Protein AF-A0A3D1Q9Y8-F1 (afdb_monomer_lite)

Foldseek 3Di:
DVLLVVLVVCVVVCPPDDPPVLCVLVVLQLVLLLVLLVLLVVCLVVVVFDPDDPDPPDPDDPPCVVVVVVVVVVVVVVVVVVVPPLVLLVVCLVVADPVSVVVSVVVSVVVVVSCCSRVVSLVVSCVSNVPDDDPVDDSQLVSCCRRPNPDDSSVSNVVSVVSVVSSVSSSVVVCVVVVVVVVD

pLDDT: mean 81.98, std 11.66, range [50.97, 96.5]

Radius of gyration: 20.26 Å; chains: 1; bounding box: 52×41×52 Å

Structure (mmCIF, N/CA/C/O backbone):
data_AF-A0A3D1Q9Y8-F1
#
_entry.id   AF-A0A3D1Q9Y8-F1
#
loop_
_atom_site.group_PDB
_atom_site.id
_atom_site.type_symbol
_atom_site.label_atom_id
_atom_site.label_alt_id
_atom_site.label_comp_id
_atom_site.label_asym_id
_atom_site.label_entity_id
_atom_site.label_seq_id
_atom_site.pdbx_PDB_ins_code
_atom_site.Cartn_x
_atom_site.Cartn_y
_atom_site.Cartn_z
_atom_site.occupancy
_atom_site.B_iso_or_equiv
_atom_site.auth_seq_id
_atom_site.auth_comp_id
_atom_site.auth_asym_id
_atom_site.auth_atom_id
_atom_site.pdbx_PDB_model_num
ATOM 1 N N . MET A 1 1 ? -20.532 6.925 -8.987 1.00 66.12 1 MET A N 1
ATOM 2 C CA . MET A 1 1 ? -21.727 7.467 -8.296 1.00 66.12 1 MET A CA 1
ATOM 3 C C . MET A 1 1 ? -22.690 6.387 -7.823 1.00 66.12 1 MET A C 1
ATOM 5 O O . MET A 1 1 ? -23.022 6.397 -6.649 1.00 66.12 1 MET A O 1
ATOM 9 N N . LEU A 1 2 ? -23.086 5.428 -8.668 1.00 78.06 2 LEU A N 1
ATOM 10 C CA . LEU A 1 2 ? -24.025 4.365 -8.275 1.00 78.06 2 LEU A CA 1
ATOM 11 C C . LEU A 1 2 ? -23.557 3.544 -7.053 1.00 78.06 2 LEU A C 1
ATOM 13 O O . LEU A 1 2 ? -24.334 3.304 -6.138 1.00 78.06 2 LEU A O 1
ATOM 17 N N . LEU A 1 3 ? -22.263 3.209 -6.983 1.00 74.00 3 LEU A N 1
ATOM 18 C CA . LEU A 1 3 ? -21.667 2.519 -5.829 1.00 74.00 3 LEU A CA 1
ATOM 19 C C . LEU A 1 3 ? -21.752 3.340 -4.529 1.00 74.00 3 LEU A C 1
ATOM 21 O O . LEU A 1 3 ? -22.040 2.788 -3.476 1.00 74.00 3 LEU A O 1
ATOM 25 N N . ILE A 1 4 ? -21.567 4.661 -4.610 1.00 76.69 4 ILE A N 1
ATOM 26 C CA . ILE A 1 4 ? -21.683 5.569 -3.455 1.00 76.69 4 ILE A CA 1
ATOM 27 C C . ILE A 1 4 ? -23.137 5.616 -2.971 1.00 76.69 4 ILE A C 1
ATOM 29 O O . ILE A 1 4 ? -23.390 5.531 -1.774 1.00 76.69 4 ILE A O 1
ATOM 33 N N . PHE A 1 5 ? -24.096 5.686 -3.898 1.00 81.25 5 PHE A N 1
ATOM 34 C CA . PHE A 1 5 ? -25.522 5.669 -3.569 1.00 81.25 5 PHE A CA 1
ATOM 35 C C . PHE A 1 5 ? -25.941 4.352 -2.894 1.00 81.25 5 PHE A C 1
ATOM 37 O O . PHE A 1 5 ? -26.627 4.372 -1.875 1.00 81.25 5 PHE A O 1
ATOM 44 N N . LEU A 1 6 ? -25.468 3.209 -3.404 1.00 75.06 6 LEU A N 1
ATOM 45 C CA . LEU A 1 6 ? -25.706 1.899 -2.789 1.00 75.06 6 LEU A CA 1
ATOM 46 C C . LEU A 1 6 ? -25.083 1.791 -1.390 1.00 75.06 6 LEU A C 1
ATOM 48 O O . LEU A 1 6 ? -25.744 1.305 -0.473 1.00 75.06 6 LEU A O 1
ATOM 52 N N . LEU A 1 7 ? -23.849 2.278 -1.205 1.00 71.19 7 LEU A N 1
ATOM 53 C CA . LEU A 1 7 ? -23.202 2.325 0.111 1.00 71.19 7 LEU A CA 1
ATOM 54 C C . LEU A 1 7 ? -23.972 3.210 1.097 1.00 71.19 7 LEU A C 1
ATOM 56 O O . LEU A 1 7 ? -24.118 2.829 2.257 1.00 71.19 7 LEU A O 1
ATOM 60 N N . ALA A 1 8 ? -24.500 4.353 0.653 1.00 76.25 8 ALA A N 1
ATOM 61 C CA . ALA A 1 8 ? -25.294 5.245 1.494 1.00 76.25 8 ALA A CA 1
ATOM 62 C C . ALA A 1 8 ? -26.601 4.577 1.955 1.00 76.25 8 ALA A C 1
ATOM 64 O O . ALA A 1 8 ? -26.893 4.550 3.149 1.00 76.25 8 ALA A O 1
ATOM 65 N N . VAL A 1 9 ? -27.354 3.966 1.033 1.00 76.69 9 VAL A N 1
ATOM 66 C CA . VAL A 1 9 ? -28.596 3.242 1.363 1.00 76.69 9 VAL A CA 1
ATOM 67 C C . VAL A 1 9 ? -28.318 2.036 2.266 1.00 76.69 9 VAL A C 1
ATOM 69 O O . VAL A 1 9 ? -29.072 1.786 3.206 1.00 76.69 9 VAL A O 1
ATOM 72 N N . GLY A 1 10 ? -27.229 1.303 2.017 1.00 69.12 10 GLY A N 1
ATOM 73 C CA . GLY A 1 10 ? -26.805 0.178 2.849 1.00 69.12 10 GLY A CA 1
ATOM 74 C C . GLY A 1 10 ? -26.468 0.598 4.281 1.00 69.12 10 GLY A C 1
ATOM 75 O O . GLY A 1 10 ? -26.975 0.005 5.231 1.00 69.12 10 GLY A O 1
ATOM 76 N N . ASN A 1 11 ? -25.682 1.663 4.452 1.00 68.00 11 ASN A N 1
ATOM 77 C CA . ASN A 1 11 ? -25.340 2.177 5.779 1.00 68.00 11 ASN A CA 1
ATOM 78 C C . ASN A 1 11 ? -26.568 2.733 6.526 1.00 68.00 11 ASN A C 1
ATOM 80 O O . ASN A 1 11 ? -26.699 2.498 7.725 1.00 68.00 11 ASN A O 1
ATOM 84 N N . LEU A 1 12 ? -27.516 3.375 5.829 1.00 67.94 12 LEU A N 1
ATOM 85 C CA . LEU A 1 12 ? -28.780 3.855 6.415 1.00 67.94 12 LEU A CA 1
ATOM 86 C C . LEU A 1 12 ? -29.730 2.725 6.842 1.00 67.94 12 LEU A C 1
ATOM 88 O O . LEU A 1 12 ? -30.469 2.881 7.810 1.00 67.94 12 LEU A O 1
ATOM 92 N N . ARG A 1 13 ? -29.711 1.576 6.154 1.00 70.62 13 ARG A N 1
ATOM 93 C CA . ARG A 1 13 ? -30.493 0.385 6.536 1.00 70.62 13 ARG A CA 1
ATOM 94 C C . ARG A 1 13 ? -29.905 -0.381 7.721 1.00 70.62 13 ARG A C 1
ATOM 96 O O . ARG A 1 13 ? -30.503 -1.364 8.147 1.00 70.62 13 ARG A O 1
ATOM 103 N N . GLY A 1 14 ? -28.768 0.062 8.258 1.00 61.25 14 GLY A N 1
ATOM 104 C CA . GLY A 1 14 ? -28.158 -0.555 9.426 1.00 61.25 14 GLY A CA 1
ATOM 105 C C . GLY A 1 14 ? -27.709 -1.982 9.140 1.00 61.25 14 GLY A C 1
ATOM 106 O O . GLY A 1 14 ? -28.118 -2.904 9.842 1.00 61.25 14 GLY A O 1
ATOM 107 N N . ILE A 1 15 ? -26.852 -2.178 8.128 1.00 56.25 15 ILE A N 1
ATOM 108 C CA . ILE A 1 15 ? -26.138 -3.451 7.931 1.00 56.25 15 ILE A CA 1
ATOM 109 C C . ILE A 1 15 ? -25.110 -3.584 9.061 1.00 56.25 15 ILE A C 1
ATOM 111 O O . ILE A 1 15 ? -23.915 -3.346 8.912 1.00 56.25 15 ILE A O 1
ATOM 115 N N . ARG A 1 16 ? -25.613 -3.892 10.250 1.00 53.25 16 ARG A N 1
ATOM 116 C CA . ARG A 1 16 ? -24.850 -4.043 11.476 1.00 53.25 16 ARG A CA 1
ATOM 117 C C . ARG A 1 16 ? -24.552 -5.517 11.661 1.00 53.25 16 ARG A C 1
ATOM 119 O O . ARG A 1 16 ? -24.997 -6.087 12.640 1.00 53.25 16 ARG A O 1
ATOM 126 N N . GLU A 1 17 ? -23.830 -6.149 10.736 1.00 53.03 17 GLU A N 1
ATOM 127 C CA . GLU A 1 17 ? -23.300 -7.480 11.025 1.00 53.03 17 GLU A CA 1
ATOM 128 C C . GLU A 1 17 ? -22.091 -7.911 10.184 1.00 53.03 17 GLU A C 1
ATOM 130 O O . GLU A 1 17 ? -22.010 -7.713 8.975 1.00 53.03 17 GLU A O 1
ATOM 135 N N . SER A 1 18 ? -21.182 -8.581 10.898 1.00 50.97 18 SER A N 1
ATOM 136 C CA . SER A 1 18 ? -20.047 -9.386 10.442 1.00 50.97 18 SER A CA 1
ATOM 137 C C . SER A 1 18 ? -18.729 -8.683 10.096 1.00 50.97 18 SER A C 1
ATOM 139 O O . SER A 1 18 ? -18.198 -8.788 8.992 1.00 50.97 18 SER A O 1
ATOM 141 N N . SER A 1 19 ? -18.082 -8.124 11.129 1.00 55.47 19 SER A N 1
ATOM 142 C CA . SER A 1 19 ? -16.635 -7.806 11.147 1.00 55.47 19 SER A CA 1
ATOM 143 C C . SER A 1 19 ? -15.742 -8.925 10.562 1.00 55.47 19 SER A C 1
ATOM 145 O O . SER A 1 19 ? -14.668 -8.649 10.030 1.00 55.47 19 SER A O 1
ATOM 147 N N . ARG A 1 20 ? -16.197 -10.188 10.603 1.00 60.56 20 ARG A N 1
ATOM 148 C CA . ARG A 1 20 ? -15.488 -11.351 10.052 1.00 60.56 20 ARG A CA 1
ATOM 149 C C . ARG A 1 20 ? -15.622 -11.497 8.532 1.00 60.56 20 ARG A C 1
ATOM 151 O O . ARG A 1 20 ? -14.666 -11.912 7.891 1.00 60.56 20 ARG A O 1
ATOM 158 N N . ILE A 1 21 ? -16.771 -11.155 7.949 1.00 66.12 21 ILE A N 1
ATOM 159 C CA . ILE A 1 21 ? -16.953 -11.160 6.485 1.00 66.12 21 ILE A CA 1
ATOM 160 C C . ILE A 1 21 ? -16.202 -9.978 5.860 1.00 66.12 21 ILE A C 1
ATOM 162 O O . ILE A 1 21 ? -15.604 -10.118 4.796 1.00 66.12 21 ILE A O 1
ATOM 166 N N . PHE A 1 22 ? -16.146 -8.841 6.559 1.00 68.00 22 PHE A N 1
ATOM 167 C CA . PHE A 1 22 ? -15.440 -7.647 6.093 1.00 68.00 22 PHE A CA 1
ATOM 168 C C . PHE A 1 22 ? -13.905 -7.732 6.183 1.00 68.00 22 PHE A C 1
ATOM 170 O O . PHE A 1 22 ? -13.226 -6.966 5.506 1.00 68.00 22 PHE A O 1
ATOM 177 N N . SER A 1 23 ? -13.331 -8.656 6.964 1.00 78.25 23 SER A N 1
ATOM 178 C CA . SER A 1 23 ? -11.869 -8.817 7.066 1.00 78.25 23 SER A CA 1
ATOM 179 C C . SER A 1 23 ? -11.269 -9.745 6.005 1.00 78.25 23 SER A C 1
ATOM 181 O O . SER A 1 23 ? -10.078 -9.649 5.704 1.00 78.25 23 SER A O 1
ATOM 183 N N . LEU A 1 24 ? -12.082 -10.615 5.398 1.00 86.12 24 LEU A N 1
ATOM 184 C CA . LEU A 1 24 ? -11.630 -11.574 4.390 1.00 86.12 24 LEU A CA 1
ATOM 185 C C . LEU A 1 24 ? -11.014 -10.901 3.145 1.00 86.12 24 LEU A C 1
ATOM 187 O O . LEU A 1 24 ? -9.916 -11.308 2.758 1.00 86.12 24 LEU A O 1
ATOM 191 N N . PRO A 1 25 ? -11.612 -9.845 2.552 1.00 87.44 25 PRO A N 1
ATOM 192 C CA . PRO A 1 25 ? -10.998 -9.149 1.420 1.00 87.44 25 PRO A CA 1
ATOM 193 C C . PRO A 1 25 ? -9.663 -8.488 1.778 1.00 87.44 25 PRO A C 1
ATOM 195 O O . PRO A 1 25 ? -8.744 -8.481 0.960 1.00 87.44 25 PRO A O 1
ATOM 198 N N . THR A 1 26 ? -9.526 -7.993 3.012 1.00 89.12 26 THR A N 1
ATOM 199 C CA . THR A 1 26 ? -8.288 -7.377 3.502 1.00 89.12 26 THR A CA 1
ATOM 200 C C . THR A 1 26 ? -7.138 -8.376 3.533 1.00 89.12 26 THR A C 1
ATOM 202 O O . THR A 1 26 ? -6.069 -8.110 2.986 1.00 89.12 26 THR A O 1
ATOM 205 N N . TYR A 1 27 ? -7.361 -9.557 4.115 1.00 91.31 27 TYR A N 1
ATOM 206 C CA . TYR A 1 27 ? -6.342 -10.608 4.139 1.00 91.31 27 TYR A CA 1
ATOM 207 C C . TYR A 1 27 ? -6.021 -11.139 2.741 1.00 91.31 27 TYR A C 1
ATOM 209 O O . TYR A 1 27 ? -4.850 -11.360 2.434 1.00 91.31 27 TYR A O 1
ATOM 217 N N . ALA A 1 28 ? -7.032 -11.296 1.881 1.00 92.94 28 ALA A N 1
ATOM 218 C CA . ALA A 1 28 ? -6.834 -11.741 0.505 1.00 92.94 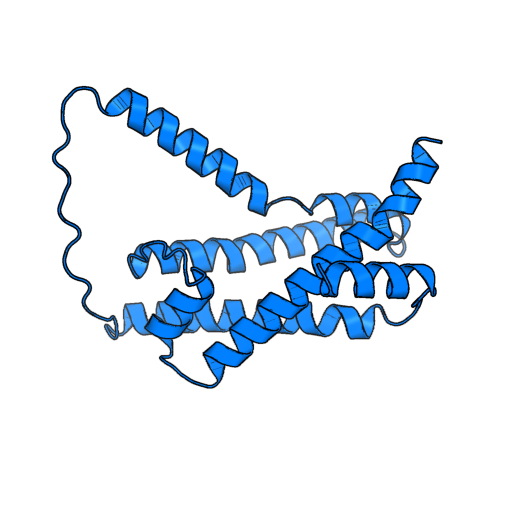28 ALA A CA 1
ATOM 219 C C . ALA A 1 28 ? -5.948 -10.770 -0.292 1.00 92.94 28 ALA A C 1
ATOM 221 O O . ALA A 1 28 ? -5.048 -11.207 -1.007 1.00 92.94 28 ALA A O 1
ATOM 222 N N . PHE A 1 29 ? -6.150 -9.461 -0.140 1.00 93.38 29 PHE A N 1
ATOM 223 C CA . PHE A 1 29 ? -5.305 -8.451 -0.777 1.00 93.38 29 PHE A CA 1
ATOM 224 C C . PHE A 1 29 ? -3.872 -8.462 -0.244 1.00 93.38 29 PHE A C 1
ATOM 226 O O . PHE A 1 29 ? -2.941 -8.491 -1.042 1.00 93.38 29 PHE A O 1
ATOM 233 N N . ILE A 1 30 ? -3.684 -8.477 1.085 1.00 94.38 30 ILE A N 1
ATOM 234 C CA . ILE A 1 30 ? -2.342 -8.517 1.692 1.00 94.38 30 ILE A CA 1
ATOM 235 C C . ILE A 1 30 ? -1.585 -9.739 1.175 1.00 94.38 30 ILE A C 1
ATOM 237 O O . ILE A 1 30 ? -0.454 -9.612 0.712 1.00 94.38 30 ILE A O 1
ATOM 241 N N . LEU A 1 31 ? -2.224 -10.912 1.187 1.00 95.88 31 LEU A N 1
ATOM 242 C CA . LEU A 1 31 ? -1.627 -12.138 0.670 1.00 95.88 31 LEU A CA 1
ATOM 243 C C . LEU A 1 31 ? -1.278 -12.010 -0.816 1.00 95.88 31 LEU A C 1
ATOM 245 O O . LEU A 1 31 ? -0.172 -12.361 -1.215 1.00 95.88 31 LEU A O 1
ATOM 249 N N . SER A 1 32 ? -2.190 -11.467 -1.624 1.00 95.44 32 SER A N 1
ATOM 250 C CA . SER A 1 32 ? -1.960 -11.266 -3.057 1.00 95.44 32 SER A CA 1
ATOM 251 C C . SER A 1 32 ? -0.753 -10.356 -3.301 1.00 95.44 32 SER A C 1
ATOM 253 O O . SER A 1 32 ? 0.096 -10.680 -4.131 1.00 95.44 32 SER A O 1
ATOM 255 N N . ILE A 1 33 ? -0.632 -9.246 -2.563 1.00 96.12 33 ILE A N 1
ATOM 256 C CA . ILE A 1 33 ? 0.498 -8.311 -2.679 1.00 96.12 33 ILE A CA 1
ATOM 257 C C . ILE A 1 33 ? 1.800 -8.967 -2.237 1.00 96.12 33 ILE A C 1
ATOM 259 O O . ILE A 1 33 ? 2.800 -8.843 -2.935 1.00 96.12 33 ILE A O 1
ATOM 263 N N . VAL A 1 34 ? 1.801 -9.713 -1.132 1.00 96.50 34 VAL A N 1
ATOM 264 C CA . VAL A 1 34 ? 2.991 -10.450 -0.684 1.00 96.50 34 VAL A CA 1
ATOM 265 C C . VAL A 1 34 ? 3.440 -11.460 -1.743 1.00 96.50 34 VAL A C 1
ATOM 267 O O . VAL A 1 34 ? 4.630 -11.532 -2.045 1.00 96.50 34 VAL A O 1
ATOM 270 N N . VAL A 1 35 ? 2.506 -12.187 -2.364 1.00 96.44 35 VAL A N 1
ATOM 271 C CA . VAL A 1 35 ? 2.803 -13.110 -3.473 1.00 96.44 35 VAL A CA 1
ATOM 272 C C . VAL A 1 35 ? 3.358 -12.361 -4.685 1.00 96.44 35 VAL A C 1
ATOM 274 O O . VAL A 1 35 ? 4.342 -12.810 -5.268 1.00 96.44 35 VAL A O 1
ATOM 277 N N . LEU A 1 36 ? 2.779 -11.212 -5.048 1.00 95.62 36 LEU A N 1
ATOM 278 C CA . LEU A 1 36 ? 3.283 -10.362 -6.131 1.00 95.62 36 LEU A CA 1
ATOM 279 C C . LEU A 1 36 ? 4.716 -9.896 -5.862 1.00 95.62 36 LEU A C 1
ATOM 281 O O . LEU A 1 36 ? 5.561 -9.998 -6.747 1.00 95.62 36 LEU A O 1
ATOM 285 N N . VAL A 1 37 ? 4.995 -9.427 -4.645 1.00 95.81 37 VAL A N 1
ATOM 286 C CA . VAL A 1 37 ? 6.324 -8.963 -4.229 1.00 95.81 37 VAL A CA 1
ATOM 287 C C . VAL A 1 37 ? 7.334 -10.105 -4.272 1.00 95.81 37 VAL A C 1
ATOM 289 O O . VAL A 1 37 ? 8.375 -9.976 -4.914 1.00 95.81 37 VAL A O 1
ATOM 292 N N . ALA A 1 38 ? 7.014 -11.247 -3.661 1.00 95.75 38 ALA A N 1
ATOM 293 C CA . ALA A 1 38 ? 7.892 -12.411 -3.647 1.00 95.75 38 ALA A CA 1
ATOM 294 C C . ALA A 1 38 ? 8.178 -12.929 -5.067 1.00 95.75 38 ALA A C 1
ATOM 296 O O . ALA A 1 38 ? 9.339 -13.092 -5.442 1.00 95.75 38 ALA A O 1
ATOM 297 N N . ALA A 1 39 ? 7.140 -13.130 -5.883 1.00 94.12 39 ALA A N 1
ATOM 298 C CA . ALA A 1 39 ? 7.293 -13.591 -7.260 1.00 94.12 39 ALA A CA 1
ATOM 299 C C . ALA A 1 39 ? 8.057 -12.582 -8.126 1.00 94.12 39 ALA A C 1
ATOM 301 O O . ALA A 1 39 ? 8.910 -12.977 -8.917 1.00 94.12 39 ALA A O 1
ATOM 302 N N . GLY A 1 40 ? 7.797 -11.283 -7.954 1.00 92.12 40 GLY A N 1
ATOM 303 C CA . GLY A 1 40 ? 8.494 -10.220 -8.670 1.00 92.12 40 GLY A CA 1
ATOM 304 C C . GLY A 1 40 ? 9.987 -10.178 -8.359 1.00 92.12 40 GLY A C 1
ATOM 305 O O . GLY A 1 40 ? 10.789 -10.043 -9.283 1.00 92.12 40 GLY A O 1
ATOM 306 N N . ILE A 1 41 ? 10.367 -10.356 -7.088 1.00 92.94 41 ILE A N 1
ATOM 307 C CA . ILE A 1 41 ? 11.772 -10.432 -6.660 1.00 92.94 41 ILE A CA 1
ATOM 308 C C . ILE A 1 41 ? 12.432 -11.705 -7.201 1.00 92.94 41 ILE A C 1
ATOM 310 O O . ILE A 1 41 ? 13.518 -11.633 -7.767 1.00 92.94 41 ILE A O 1
ATOM 314 N N . ILE A 1 42 ? 11.781 -12.868 -7.091 1.00 92.56 42 ILE A N 1
ATOM 315 C CA . ILE A 1 42 ? 12.323 -14.132 -7.622 1.00 92.56 42 ILE A CA 1
ATOM 316 C C . ILE A 1 42 ? 12.534 -14.031 -9.138 1.00 92.56 42 ILE A C 1
ATOM 318 O O . ILE A 1 42 ? 13.586 -14.415 -9.649 1.00 92.56 42 ILE A O 1
ATOM 322 N N . LYS A 1 43 ? 11.564 -13.474 -9.869 1.00 90.19 43 LYS A N 1
ATOM 323 C CA . LYS A 1 43 ? 11.645 -13.292 -11.324 1.00 90.19 43 LYS A CA 1
ATOM 324 C C . LYS A 1 43 ? 12.739 -12.295 -11.722 1.00 90.19 43 LYS A C 1
ATOM 326 O O . LYS A 1 43 ? 13.430 -12.517 -12.713 1.00 90.19 43 LYS A O 1
ATOM 331 N N . TYR A 1 44 ? 12.940 -11.251 -10.918 1.00 87.44 44 TYR A N 1
ATOM 332 C CA . TYR A 1 44 ? 14.052 -10.314 -11.074 1.00 87.44 44 TYR A CA 1
ATOM 333 C C . TYR A 1 44 ? 15.406 -11.025 -10.920 1.00 87.44 44 TYR A C 1
ATOM 335 O O . TYR A 1 44 ? 16.261 -10.928 -11.795 1.00 87.44 44 TYR A O 1
ATOM 343 N N . LEU A 1 45 ? 15.577 -11.803 -9.845 1.00 88.88 45 LEU A N 1
ATOM 344 C CA . LEU A 1 45 ? 16.825 -12.519 -9.547 1.00 88.88 45 LEU A CA 1
ATOM 345 C C . LEU A 1 45 ? 17.140 -13.641 -10.546 1.00 88.88 45 LEU A C 1
ATOM 347 O O . LEU A 1 45 ? 18.304 -13.944 -10.782 1.00 88.88 45 LEU A O 1
ATOM 351 N N . THR A 1 46 ? 16.117 -14.252 -11.143 1.00 89.81 46 THR A N 1
ATOM 352 C CA . THR A 1 46 ? 16.266 -15.316 -12.153 1.00 89.81 46 THR A CA 1
ATOM 353 C C . THR A 1 46 ? 16.434 -14.780 -13.577 1.00 89.81 46 THR A C 1
ATOM 355 O O . THR A 1 46 ? 16.538 -15.565 -14.516 1.00 89.81 46 THR A O 1
ATOM 358 N N . GLY A 1 47 ? 16.479 -13.454 -13.759 1.00 79.00 47 GLY A N 1
ATOM 359 C CA . GLY A 1 47 ? 16.697 -12.821 -15.062 1.00 79.00 47 GLY A CA 1
ATOM 360 C C . GLY A 1 47 ? 15.484 -12.854 -15.995 1.00 79.00 47 GLY A C 1
ATOM 361 O O . GLY A 1 47 ? 15.608 -12.519 -17.168 1.00 79.00 47 GLY A O 1
ATOM 362 N N . GLY A 1 48 ? 14.296 -13.212 -15.499 1.00 72.19 48 GLY A N 1
ATOM 363 C CA . GLY A 1 48 ? 13.063 -13.299 -16.288 1.00 72.19 48 GLY A CA 1
ATOM 364 C C . GLY A 1 48 ? 12.417 -11.949 -16.619 1.00 72.19 48 GLY A C 1
ATOM 365 O O . GLY A 1 48 ? 11.214 -11.901 -16.881 1.00 72.19 48 GLY A O 1
ATOM 366 N N . MET A 1 49 ? 13.156 -10.843 -16.541 1.00 67.81 49 MET A N 1
ATOM 367 C CA . MET A 1 49 ? 12.598 -9.511 -16.760 1.00 67.81 49 MET A CA 1
ATOM 368 C C . MET A 1 49 ? 12.321 -9.249 -18.245 1.00 67.81 49 MET A C 1
ATOM 370 O O . MET A 1 49 ? 13.167 -9.552 -19.087 1.00 67.81 49 MET A O 1
ATOM 374 N N . PRO A 1 50 ? 11.184 -8.616 -18.583 1.00 63.25 50 PRO A N 1
ATOM 375 C CA . PRO A 1 50 ? 11.044 -7.957 -19.872 1.00 63.25 50 PRO A CA 1
ATOM 376 C C . PRO A 1 50 ? 12.149 -6.903 -19.993 1.00 63.25 50 PRO A C 1
ATOM 378 O O . PRO A 1 50 ? 12.265 -6.031 -19.132 1.00 63.25 50 PRO A O 1
ATOM 381 N N . VAL A 1 51 ? 12.976 -6.992 -21.036 1.00 56.97 51 VAL A N 1
ATOM 382 C CA . VAL A 1 51 ? 13.987 -5.972 -21.331 1.00 56.97 51 VAL A CA 1
ATOM 383 C C . VAL A 1 51 ? 13.241 -4.696 -21.713 1.00 56.97 51 VAL A C 1
ATOM 385 O O . VAL A 1 51 ? 12.704 -4.590 -22.814 1.00 56.97 51 VAL A O 1
ATOM 388 N N . LEU A 1 52 ? 13.144 -3.749 -20.782 1.00 59.03 52 LEU A N 1
ATOM 389 C CA . LEU A 1 52 ? 12.635 -2.419 -21.084 1.00 59.03 52 LEU A CA 1
ATOM 390 C C . LEU A 1 52 ? 13.707 -1.650 -21.866 1.00 59.03 52 LEU A C 1
ATOM 392 O O . LEU A 1 52 ? 14.893 -1.769 -21.541 1.00 59.03 52 LEU A O 1
ATOM 396 N N . PRO A 1 53 ? 13.318 -0.872 -22.892 1.00 53.31 53 PRO A N 1
ATOM 397 C CA . PRO A 1 53 ? 14.233 0.046 -23.551 1.00 53.31 53 PRO A CA 1
ATOM 398 C C . PRO A 1 53 ? 14.902 0.938 -22.497 1.00 53.31 53 PRO A C 1
ATOM 400 O O . PRO A 1 53 ? 14.214 1.367 -21.564 1.00 53.31 53 PRO A O 1
ATOM 403 N N . PRO A 1 54 ? 16.212 1.219 -22.615 1.00 52.91 54 PRO A N 1
ATOM 404 C CA . PRO A 1 54 ? 16.885 2.136 -21.709 1.00 52.91 54 PRO A CA 1
ATOM 405 C C . PRO A 1 54 ? 16.101 3.446 -21.639 1.00 52.91 54 PRO A C 1
ATOM 407 O O . PRO A 1 54 ? 15.788 4.029 -22.678 1.00 52.91 54 PRO A O 1
ATOM 410 N N . ALA A 1 55 ? 15.773 3.901 -20.429 1.00 57.91 55 ALA A N 1
ATOM 411 C CA . ALA A 1 55 ? 15.235 5.239 -20.253 1.00 57.91 55 ALA A CA 1
ATOM 412 C C . ALA A 1 55 ? 16.255 6.232 -20.830 1.00 57.91 55 ALA A C 1
ATOM 414 O O . ALA A 1 55 ? 17.423 6.216 -20.432 1.00 57.91 55 ALA A O 1
ATOM 415 N N . GLU A 1 56 ? 15.839 7.059 -21.791 1.00 55.66 56 GLU A N 1
ATOM 416 C CA . GLU A 1 56 ? 16.696 8.114 -22.324 1.00 55.66 56 GLU A CA 1
ATOM 417 C C .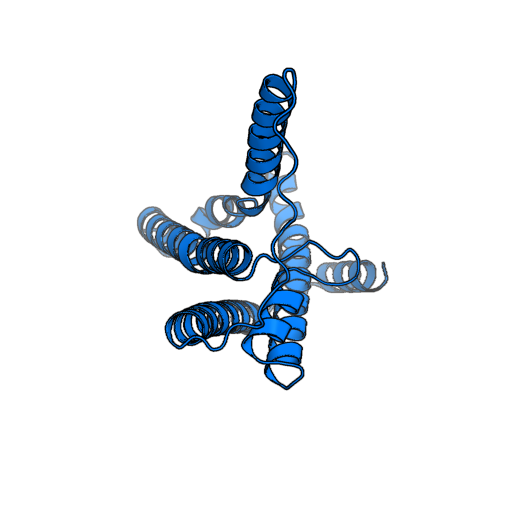 GLU A 1 56 ? 17.122 9.018 -21.165 1.00 55.66 56 GLU A C 1
ATOM 419 O O . GLU A 1 56 ? 16.293 9.606 -20.465 1.00 55.66 56 GLU A O 1
ATOM 424 N N . ALA A 1 57 ? 18.431 9.087 -20.921 1.00 55.16 57 ALA A N 1
ATOM 425 C CA . ALA A 1 57 ? 18.978 9.949 -19.892 1.00 55.16 57 ALA A CA 1
ATOM 426 C C . ALA A 1 57 ? 18.692 11.403 -20.277 1.00 55.16 57 ALA A C 1
ATOM 428 O O . ALA A 1 57 ? 19.278 11.928 -21.222 1.00 55.16 57 ALA A O 1
ATOM 429 N N . ILE A 1 58 ? 17.790 12.057 -19.544 1.00 61.94 58 ILE A N 1
ATOM 430 C CA . ILE A 1 58 ? 17.546 13.490 -19.703 1.00 61.94 58 ILE A CA 1
ATOM 431 C C . ILE A 1 58 ? 18.830 14.208 -19.257 1.00 61.94 58 ILE A C 1
ATOM 433 O O . ILE A 1 58 ? 19.214 14.072 -18.089 1.00 61.94 58 ILE A O 1
ATOM 437 N N . PRO A 1 59 ? 19.529 14.943 -20.141 1.00 60.81 59 PRO A N 1
ATOM 438 C CA . PRO A 1 59 ? 20.755 15.631 -19.768 1.00 60.81 59 PRO A CA 1
ATOM 439 C C . PRO A 1 59 ? 20.465 16.649 -18.660 1.00 60.81 59 PRO A C 1
ATOM 441 O O . PRO A 1 59 ? 19.507 17.420 -18.729 1.00 60.81 59 PRO A O 1
ATOM 444 N N . ALA A 1 60 ? 21.292 16.636 -17.614 1.00 59.66 60 ALA A N 1
ATOM 445 C CA . ALA A 1 60 ? 21.160 17.540 -16.480 1.00 59.66 60 ALA A CA 1
ATOM 446 C C . ALA A 1 60 ? 21.542 18.971 -16.895 1.00 59.66 60 ALA A C 1
ATOM 448 O O . ALA A 1 60 ? 22.706 19.363 -16.853 1.00 59.66 60 ALA A O 1
ATOM 449 N N . THR A 1 61 ? 20.553 19.756 -17.313 1.00 64.44 61 THR A N 1
ATOM 450 C CA . THR A 1 61 ? 20.720 21.177 -17.629 1.00 64.44 61 THR A CA 1
ATOM 451 C C . THR A 1 61 ? 20.915 21.997 -16.340 1.00 64.44 61 THR A C 1
ATOM 453 O O . THR A 1 61 ? 20.196 21.775 -15.355 1.00 64.44 61 THR A O 1
ATOM 456 N N . PRO A 1 62 ? 21.842 22.974 -16.298 1.00 56.78 62 PRO A N 1
ATOM 457 C CA . PRO A 1 62 ? 21.968 23.892 -15.165 1.00 56.78 62 PRO A CA 1
ATOM 458 C C . PRO A 1 62 ? 20.646 24.646 -14.927 1.00 56.78 62 PRO A C 1
ATOM 460 O O . PRO A 1 62 ? 20.083 25.208 -15.861 1.00 56.78 62 PRO A O 1
ATOM 463 N N . GLY A 1 63 ? 20.133 24.637 -13.689 1.00 63.47 63 GLY A N 1
ATOM 464 C CA . GLY A 1 63 ? 18.835 25.234 -13.314 1.00 63.47 63 GLY A CA 1
ATOM 465 C C . GLY A 1 63 ? 17.767 24.234 -12.847 1.00 63.47 63 GLY A C 1
ATOM 466 O O . GLY A 1 63 ? 16.780 24.629 -12.232 1.00 63.47 63 GLY A O 1
ATOM 467 N N . ILE A 1 64 ? 17.988 22.929 -13.043 1.00 65.62 64 ILE A N 1
ATOM 468 C CA . ILE A 1 64 ? 17.042 21.874 -12.636 1.00 65.62 64 ILE A CA 1
ATOM 469 C C . ILE A 1 64 ? 17.079 21.599 -11.114 1.00 65.62 64 ILE A C 1
ATOM 471 O O . ILE A 1 64 ? 16.112 21.086 -10.572 1.00 65.62 64 ILE A O 1
ATOM 475 N N . GLN A 1 65 ? 18.123 22.000 -10.374 1.00 67.00 65 GLN A N 1
ATOM 476 C CA . GLN A 1 65 ? 18.294 21.647 -8.947 1.00 67.00 65 GLN A CA 1
ATOM 477 C C . GLN A 1 65 ? 17.128 22.073 -8.033 1.00 67.00 65 GLN A C 1
ATOM 479 O O . GLN A 1 65 ? 16.668 21.274 -7.215 1.00 67.00 65 GLN A O 1
ATOM 484 N N . ALA A 1 66 ? 16.616 23.300 -8.184 1.00 67.50 66 ALA A N 1
ATOM 485 C CA . ALA A 1 66 ? 15.462 23.768 -7.409 1.00 67.50 66 ALA A CA 1
ATOM 486 C C . ALA A 1 66 ? 14.178 23.005 -7.784 1.00 67.50 66 ALA A C 1
ATOM 488 O O . ALA A 1 66 ? 13.377 22.664 -6.913 1.00 67.50 66 ALA A O 1
ATOM 489 N N . VAL A 1 67 ? 14.023 22.669 -9.071 1.00 75.19 67 VAL A N 1
ATOM 490 C CA . VAL A 1 67 ? 12.919 21.845 -9.581 1.00 75.19 67 VAL A CA 1
ATOM 491 C C . VAL A 1 67 ? 13.024 20.418 -9.035 1.00 75.19 67 VAL A C 1
ATOM 493 O O . VAL A 1 67 ? 12.024 19.877 -8.581 1.00 75.19 67 VAL A O 1
ATOM 496 N N . THR A 1 68 ? 14.222 19.831 -8.970 1.00 80.44 68 THR A N 1
ATOM 497 C CA . THR A 1 68 ? 14.460 18.496 -8.399 1.00 80.44 68 THR A CA 1
ATOM 498 C C . THR A 1 68 ? 14.096 18.439 -6.921 1.00 80.44 68 THR A C 1
ATOM 500 O O . THR A 1 68 ? 13.359 17.545 -6.517 1.00 80.44 68 THR A O 1
ATOM 503 N N . MET A 1 69 ? 14.554 19.399 -6.109 1.00 83.56 69 MET A N 1
ATOM 504 C CA . MET A 1 69 ? 14.239 19.423 -4.676 1.00 83.56 69 MET A CA 1
ATOM 505 C C . MET A 1 69 ? 12.734 19.592 -4.434 1.00 83.56 69 MET A C 1
ATOM 507 O O . MET A 1 69 ? 12.141 18.870 -3.631 1.00 83.56 69 MET A O 1
ATOM 511 N N . PHE A 1 70 ? 12.093 20.494 -5.182 1.00 87.50 70 PHE A N 1
ATOM 512 C CA . PHE A 1 70 ? 10.646 20.677 -5.126 1.00 87.50 70 PHE A CA 1
ATOM 513 C C . PHE A 1 70 ? 9.887 19.404 -5.529 1.00 87.50 70 PHE A C 1
ATOM 515 O O . PHE A 1 70 ? 8.938 19.011 -4.850 1.00 87.50 70 PHE A O 1
ATOM 522 N N . LEU A 1 71 ? 10.315 18.721 -6.596 1.00 86.25 71 LEU A N 1
ATOM 523 C CA . LEU A 1 71 ? 9.704 17.470 -7.046 1.00 86.25 71 LEU A CA 1
ATOM 524 C C . LEU A 1 71 ? 9.880 16.335 -6.034 1.00 86.25 71 LEU A C 1
ATOM 526 O O . LEU A 1 71 ? 8.931 15.584 -5.826 1.00 86.25 71 LEU A O 1
ATOM 530 N N . ILE A 1 72 ? 11.032 16.237 -5.364 1.00 87.50 72 ILE A N 1
ATOM 531 C CA . ILE A 1 72 ? 11.260 15.254 -4.295 1.00 87.50 72 ILE A CA 1
ATOM 532 C C . ILE A 1 72 ? 10.296 15.501 -3.132 1.00 87.50 72 ILE A C 1
ATOM 534 O O . ILE A 1 72 ? 9.613 14.575 -2.700 1.00 87.50 72 ILE A O 1
ATOM 538 N N . ILE A 1 73 ? 10.184 16.744 -2.654 1.00 89.31 73 ILE A N 1
ATOM 539 C CA . ILE A 1 73 ? 9.277 17.087 -1.547 1.00 89.31 73 ILE A CA 1
ATOM 540 C C . ILE A 1 73 ? 7.817 16.855 -1.953 1.00 89.31 73 ILE A C 1
ATOM 542 O O . ILE A 1 73 ? 7.034 16.327 -1.166 1.00 89.31 73 ILE A O 1
ATOM 546 N N . ARG A 1 74 ? 7.441 17.186 -3.194 1.00 87.00 74 ARG A N 1
ATOM 547 C CA . ARG A 1 74 ? 6.095 16.928 -3.722 1.00 87.00 74 ARG A CA 1
ATOM 548 C C . ARG A 1 74 ? 5.797 15.431 -3.826 1.00 87.00 74 ARG A C 1
ATOM 550 O O . ARG A 1 74 ? 4.705 15.007 -3.453 1.00 87.00 74 ARG A O 1
ATOM 557 N N . ALA A 1 75 ? 6.746 14.631 -4.309 1.00 85.81 75 ALA A N 1
ATOM 558 C CA . ALA A 1 75 ? 6.619 13.178 -4.371 1.00 85.81 75 ALA A CA 1
ATOM 559 C C . ALA A 1 75 ? 6.512 12.570 -2.965 1.00 85.81 75 ALA A C 1
ATOM 561 O O . ALA A 1 75 ? 5.657 11.720 -2.728 1.00 85.81 75 ALA A O 1
ATOM 562 N N . PHE A 1 76 ? 7.307 13.065 -2.014 1.00 87.00 76 PHE A N 1
ATOM 563 C CA . PHE A 1 76 ? 7.238 12.672 -0.609 1.00 87.00 76 PHE A CA 1
ATOM 564 C C . PHE A 1 76 ? 5.879 13.011 0.015 1.00 87.00 76 PHE A C 1
ATOM 566 O O . PHE A 1 76 ? 5.229 12.133 0.576 1.00 87.00 76 PHE A O 1
ATOM 573 N N . ALA A 1 77 ? 5.394 14.245 -0.154 1.00 88.38 77 ALA A N 1
ATOM 574 C CA . ALA A 1 77 ? 4.082 14.669 0.333 1.00 88.38 77 ALA A CA 1
ATOM 575 C C . ALA A 1 77 ? 2.944 13.826 -0.270 1.00 88.38 77 ALA A C 1
ATOM 577 O O . ALA A 1 77 ? 2.034 13.408 0.446 1.00 88.38 77 ALA A O 1
ATOM 578 N N . SER A 1 78 ? 3.025 13.508 -1.567 1.00 84.88 78 SER A N 1
ATOM 579 C CA . SER A 1 78 ? 2.097 12.582 -2.223 1.00 84.88 78 SER A CA 1
ATOM 580 C C . SER A 1 78 ? 2.181 11.173 -1.628 1.00 84.88 78 SER A C 1
ATOM 582 O O . SER A 1 78 ? 1.150 10.530 -1.458 1.00 84.88 78 SER A O 1
ATOM 584 N N . GLY A 1 79 ? 3.377 10.687 -1.294 1.00 83.19 79 GLY A N 1
ATOM 585 C CA . GLY A 1 79 ? 3.589 9.381 -0.665 1.00 83.19 79 GLY A CA 1
ATOM 586 C C . GLY A 1 79 ? 3.029 9.296 0.756 1.00 83.19 79 GLY A C 1
ATOM 587 O O . GLY A 1 79 ? 2.420 8.290 1.108 1.00 83.19 79 GLY A O 1
ATOM 588 N N . CYS A 1 80 ? 3.137 10.367 1.547 1.00 84.88 80 CYS A N 1
ATOM 589 C CA . CYS A 1 80 ? 2.558 10.439 2.893 1.00 84.88 80 CYS A CA 1
ATOM 590 C C . CYS A 1 80 ? 1.038 10.222 2.903 1.00 84.88 80 CYS A C 1
ATOM 592 O O . CYS A 1 80 ? 0.504 9.718 3.889 1.00 84.88 80 CYS A O 1
ATOM 594 N N . SER A 1 81 ? 0.337 10.524 1.802 1.00 83.56 81 SER A N 1
ATOM 595 C CA . SER A 1 81 ? -1.099 10.233 1.685 1.00 83.56 81 SER A CA 1
ATOM 596 C C . SER A 1 81 ? -1.422 8.735 1.801 1.00 83.56 81 SER A C 1
ATOM 598 O O . SER A 1 81 ? -2.488 8.379 2.301 1.00 83.56 81 SER A O 1
ATOM 600 N N . ALA A 1 82 ? -0.490 7.845 1.437 1.00 78.81 82 ALA A N 1
ATOM 601 C CA . ALA A 1 82 ? -0.657 6.398 1.578 1.00 78.81 82 ALA A CA 1
ATOM 602 C C . ALA A 1 82 ?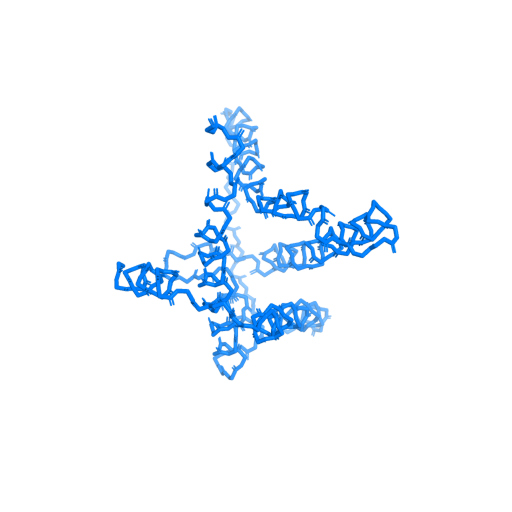 -0.687 5.932 3.046 1.00 78.81 82 ALA A C 1
ATOM 604 O O . ALA A 1 82 ? -1.154 4.832 3.327 1.00 78.81 82 ALA A O 1
ATOM 605 N N . LEU A 1 83 ? -0.206 6.763 3.981 1.00 80.00 83 LEU A N 1
ATOM 606 C CA . LEU A 1 83 ? -0.248 6.504 5.425 1.00 80.00 83 LEU A CA 1
ATOM 607 C C . LEU A 1 83 ? -1.536 7.018 6.084 1.00 80.00 83 LEU A C 1
ATOM 609 O O . LEU A 1 83 ? -1.726 6.835 7.287 1.00 80.00 83 LEU A O 1
ATOM 613 N N . THR A 1 84 ? -2.432 7.655 5.327 1.00 83.00 84 THR A N 1
ATOM 614 C CA . THR A 1 84 ? -3.744 8.053 5.851 1.00 83.00 84 THR A CA 1
ATOM 615 C C . THR A 1 84 ? -4.564 6.816 6.231 1.00 83.00 84 THR A C 1
ATOM 617 O O . THR A 1 84 ? -4.408 5.736 5.665 1.00 83.00 84 THR A O 1
ATOM 620 N N . GLY A 1 85 ? -5.413 6.942 7.251 1.00 77.62 85 GLY A N 1
ATOM 621 C CA . GLY A 1 85 ? -6.208 5.821 7.768 1.00 77.62 85 GLY A CA 1
ATOM 622 C C . GLY A 1 85 ? -5.581 5.059 8.941 1.00 77.62 85 GLY A C 1
ATOM 623 O O . GLY A 1 85 ? -6.291 4.301 9.600 1.00 77.62 85 GLY A O 1
ATOM 624 N N . VAL A 1 86 ? -4.318 5.324 9.309 1.00 82.38 86 VAL A N 1
ATOM 625 C CA . VAL A 1 86 ? -3.750 4.876 10.606 1.00 82.38 86 VAL A CA 1
ATOM 626 C C . VAL A 1 86 ? -4.551 5.407 11.806 1.00 82.38 86 VAL A C 1
ATOM 628 O O . VAL A 1 86 ? -4.563 4.799 12.876 1.00 82.38 86 VAL A O 1
ATOM 631 N N . GLU A 1 87 ? -5.260 6.518 11.611 1.00 80.25 87 GLU A N 1
ATOM 632 C CA . GLU A 1 87 ? -6.147 7.167 12.582 1.00 80.25 87 GLU A CA 1
ATOM 633 C C . GLU A 1 87 ? -7.402 6.336 12.893 1.00 80.25 87 GLU A C 1
ATOM 635 O O . GLU A 1 87 ? -7.980 6.432 13.977 1.00 80.25 87 GLU A O 1
ATOM 640 N N . ALA A 1 88 ? -7.817 5.462 11.970 1.00 77.88 88 ALA A N 1
ATOM 641 C CA . ALA A 1 88 ? -8.943 4.565 12.213 1.00 77.88 88 ALA A CA 1
ATOM 642 C C . ALA A 1 88 ? -8.653 3.617 13.390 1.00 77.88 88 ALA A C 1
ATOM 644 O O . ALA A 1 88 ? -9.560 3.272 14.146 1.00 77.88 88 ALA A O 1
ATOM 645 N N . ILE A 1 89 ? -7.384 3.240 13.592 1.00 80.25 89 ILE A N 1
ATOM 646 C CA . ILE A 1 89 ? -6.967 2.402 14.721 1.00 80.25 89 ILE A CA 1
ATOM 647 C C . ILE A 1 89 ? -6.950 3.205 16.026 1.00 80.25 89 ILE A C 1
ATOM 649 O O . ILE A 1 89 ? -7.411 2.683 17.041 1.00 80.25 89 ILE A O 1
ATOM 653 N N . SER A 1 90 ? -6.488 4.464 16.024 1.00 82.56 90 SER A N 1
ATOM 654 C CA . SER A 1 90 ? -6.468 5.303 17.237 1.00 82.56 90 SER A CA 1
ATOM 655 C C . SER A 1 90 ? -7.878 5.574 17.743 1.00 82.56 90 SER A C 1
ATOM 657 O O . SER A 1 90 ? -8.128 5.477 18.942 1.00 82.56 90 SER A O 1
ATOM 659 N N . ASN A 1 91 ? -8.820 5.821 16.832 1.00 81.50 91 ASN A N 1
ATOM 660 C CA . ASN A 1 91 ? -10.226 6.037 17.178 1.00 81.50 91 ASN A CA 1
ATOM 661 C C . ASN A 1 91 ? -10.910 4.751 17.668 1.00 81.50 91 ASN A C 1
ATOM 663 O O . ASN A 1 91 ? -11.886 4.806 18.412 1.00 81.50 91 ASN A O 1
ATOM 667 N N . ALA A 1 92 ? -10.380 3.585 17.294 1.00 79.81 92 ALA A N 1
ATOM 668 C CA . ALA A 1 92 ? -10.888 2.289 17.719 1.00 79.81 92 ALA A CA 1
ATOM 669 C C . ALA A 1 92 ? -10.269 1.775 19.032 1.00 79.81 92 ALA A C 1
ATOM 671 O O . ALA A 1 92 ? -10.713 0.734 19.512 1.00 79.81 92 ALA A O 1
ATOM 672 N N . VAL A 1 93 ? -9.291 2.472 19.639 1.00 86.19 93 VAL A N 1
ATOM 673 C CA . VAL A 1 93 ? -8.631 2.055 20.900 1.00 86.19 93 VAL A CA 1
ATOM 674 C C . VAL A 1 93 ? -9.626 1.666 22.008 1.00 86.19 93 VAL A C 1
ATOM 676 O O . VAL A 1 93 ? -9.413 0.618 22.624 1.00 86.19 93 VAL A O 1
ATOM 679 N N . PRO A 1 94 ? -10.730 2.407 22.249 1.00 84.88 94 PRO A N 1
ATOM 680 C CA . PRO A 1 94 ? -11.719 2.037 23.268 1.00 84.88 94 PRO A CA 1
ATOM 681 C C . PRO A 1 94 ? -12.415 0.690 23.016 1.00 84.88 94 PRO A C 1
ATOM 683 O O . PRO A 1 94 ? -12.886 0.061 23.959 1.00 84.88 94 PRO A O 1
ATOM 686 N N . ASN A 1 95 ? -12.450 0.218 21.765 1.00 84.12 95 ASN A N 1
ATOM 687 C CA . ASN A 1 95 ? -13.104 -1.034 21.374 1.00 84.12 95 ASN A CA 1
ATOM 688 C C . ASN A 1 95 ? -12.206 -2.270 21.570 1.00 84.12 95 ASN A C 1
ATOM 690 O O . ASN A 1 95 ? -12.653 -3.401 21.361 1.00 84.12 95 ASN A O 1
ATOM 694 N N . PHE A 1 96 ? -10.933 -2.090 21.941 1.00 85.38 96 PHE A N 1
ATOM 695 C CA . PHE A 1 96 ? -10.017 -3.204 22.174 1.00 85.38 96 PHE A CA 1
ATOM 696 C C . PHE A 1 96 ? -10.272 -3.886 23.520 1.00 85.38 96 PHE A C 1
ATOM 698 O O . PHE A 1 96 ? -10.546 -3.250 24.535 1.00 85.38 96 PHE A O 1
ATOM 705 N N . LYS A 1 97 ? -10.087 -5.212 23.551 1.00 86.62 97 LYS A N 1
ATOM 706 C CA . LYS A 1 97 ? -10.130 -5.987 24.798 1.00 86.62 97 LYS A CA 1
ATOM 707 C C . LYS A 1 97 ? -9.039 -5.517 25.765 1.00 86.62 97 LYS A C 1
ATOM 709 O O . LYS A 1 97 ? -7.905 -5.258 25.354 1.00 86.62 97 LYS A O 1
ATOM 714 N N . ALA A 1 98 ? -9.367 -5.466 27.055 1.00 87.75 98 ALA A N 1
ATOM 715 C CA . ALA A 1 98 ? -8.404 -5.135 28.099 1.00 87.75 98 ALA A CA 1
ATOM 716 C C . ALA A 1 98 ? -7.226 -6.136 28.108 1.00 87.75 98 ALA A C 1
ATOM 718 O O . ALA A 1 98 ? -7.464 -7.341 27.999 1.00 87.75 98 ALA A O 1
ATOM 719 N N . PRO A 1 99 ? -5.964 -5.681 28.255 1.00 90.38 99 PRO A N 1
ATOM 720 C CA . PRO A 1 99 ? -5.503 -4.289 28.343 1.00 90.38 99 PRO A CA 1
ATOM 721 C C . PRO A 1 99 ? -5.466 -3.583 26.969 1.00 90.38 99 PRO A C 1
ATOM 723 O O . PRO A 1 99 ? -4.577 -3.835 26.150 1.00 90.38 99 PRO A O 1
ATOM 726 N N . ALA A 1 100 ? -6.394 -2.642 26.749 1.00 84.56 100 ALA A N 1
ATOM 727 C CA . ALA A 1 100 ? -6.666 -2.034 25.442 1.00 84.56 100 ALA A CA 1
ATOM 728 C C . ALA A 1 100 ? -5.438 -1.337 24.833 1.00 84.56 100 ALA A C 1
ATOM 730 O O . ALA A 1 100 ? -5.113 -1.557 23.670 1.00 84.56 100 ALA A O 1
ATOM 731 N N . ALA A 1 101 ? -4.681 -0.584 25.640 1.00 86.50 101 ALA A N 1
ATOM 732 C CA . ALA A 1 101 ? -3.478 0.115 25.183 1.00 86.50 101 ALA A CA 1
ATOM 733 C C . ALA A 1 101 ? -2.378 -0.836 24.676 1.00 86.50 101 ALA A C 1
ATOM 735 O O . ALA A 1 101 ? -1.657 -0.503 23.738 1.00 86.50 101 ALA A O 1
ATOM 736 N N . LYS A 1 102 ? -2.237 -2.028 25.274 1.00 89.12 102 LYS A N 1
ATOM 737 C CA . LYS A 1 102 ? -1.239 -3.015 24.832 1.00 89.12 102 LYS A CA 1
ATOM 738 C C . LYS A 1 102 ? -1.663 -3.650 23.510 1.00 89.12 102 LYS A C 1
ATOM 740 O O . LYS A 1 102 ? -0.846 -3.746 22.602 1.00 89.12 102 LYS A O 1
ATOM 745 N N . GLN A 1 103 ? -2.941 -4.013 23.391 1.00 89.50 103 GLN A N 1
ATOM 746 C CA . GLN A 1 103 ? -3.488 -4.598 22.166 1.00 89.50 103 GLN A CA 1
ATOM 747 C C . GLN A 1 103 ? -3.447 -3.610 20.996 1.00 89.50 103 GLN A C 1
ATOM 749 O O . GLN A 1 103 ? -2.989 -3.962 19.912 1.00 89.50 103 GLN A O 1
ATOM 754 N N . ALA A 1 104 ? -3.824 -2.351 21.230 1.00 88.75 104 ALA A N 1
ATOM 755 C CA . ALA A 1 104 ? -3.740 -1.299 20.224 1.00 88.75 104 ALA A CA 1
ATOM 756 C C . ALA A 1 104 ? -2.302 -1.100 19.715 1.00 88.75 104 ALA A C 1
ATOM 758 O O . ALA A 1 104 ? -2.089 -1.036 18.508 1.00 88.75 104 ALA A O 1
ATOM 759 N N . LYS A 1 105 ? -1.299 -1.080 20.610 1.00 89.81 105 LYS A N 1
ATOM 760 C CA . LYS A 1 105 ? 0.124 -0.997 20.223 1.00 89.81 105 LYS A CA 1
ATOM 761 C C . LYS A 1 105 ? 0.555 -2.165 19.337 1.00 89.81 105 LYS A C 1
ATOM 763 O O . LYS A 1 105 ? 1.237 -1.949 18.340 1.00 89.81 105 LYS A O 1
ATOM 768 N N . THR A 1 106 ? 0.154 -3.391 19.679 1.00 91.50 106 THR A N 1
ATOM 769 C CA . THR A 1 106 ? 0.453 -4.571 18.858 1.00 91.50 106 THR A CA 1
ATOM 770 C C . THR A 1 106 ? -0.173 -4.453 17.470 1.00 91.50 106 THR A C 1
ATOM 772 O O . THR A 1 106 ? 0.510 -4.694 16.479 1.00 91.50 106 THR A O 1
ATOM 775 N N . VAL A 1 107 ? -1.435 -4.026 17.372 1.00 91.25 107 VAL A N 1
ATOM 776 C CA . VAL A 1 107 ? -2.096 -3.840 16.071 1.00 91.25 107 VAL A CA 1
ATOM 777 C C . VAL A 1 107 ? -1.457 -2.710 15.261 1.00 91.25 107 VAL A C 1
ATOM 779 O O . VAL A 1 107 ? -1.270 -2.873 14.059 1.00 91.25 107 VAL A O 1
ATOM 782 N N . TYR A 1 108 ? -1.026 -1.619 15.898 1.00 90.19 108 TYR A N 1
ATOM 783 C CA . TYR A 1 108 ? -0.245 -0.569 15.238 1.00 90.19 108 TYR A CA 1
ATOM 784 C C . TYR A 1 108 ? 1.074 -1.088 14.660 1.00 90.19 108 TYR A C 1
ATOM 786 O O . TYR A 1 108 ? 1.403 -0.780 13.517 1.00 90.19 108 TYR A O 1
ATOM 794 N N . ALA A 1 109 ? 1.815 -1.897 15.421 1.00 92.44 109 ALA A N 1
ATOM 795 C CA . ALA A 1 109 ? 3.062 -2.494 14.949 1.00 92.44 109 ALA A CA 1
ATOM 796 C C . ALA A 1 109 ? 2.825 -3.443 13.761 1.00 92.44 109 ALA A C 1
ATOM 798 O O . ALA A 1 109 ? 3.574 -3.412 12.787 1.00 92.44 109 ALA A O 1
ATOM 799 N N . LEU A 1 110 ? 1.754 -4.242 13.808 1.00 92.50 110 LEU A N 1
ATOM 800 C CA . LEU A 1 110 ? 1.358 -5.112 12.698 1.00 92.50 110 LEU A CA 1
ATOM 801 C C . LEU A 1 110 ? 0.940 -4.314 11.459 1.00 92.50 110 LEU A C 1
ATOM 803 O O . LEU A 1 110 ? 1.315 -4.689 10.351 1.00 92.50 110 LEU A O 1
ATOM 807 N N . LEU A 1 111 ? 0.211 -3.205 11.629 1.00 90.81 111 LEU A N 1
ATOM 808 C CA . LEU A 1 111 ? -0.130 -2.316 10.520 1.00 90.81 111 LEU A CA 1
ATOM 809 C C . LEU A 1 111 ? 1.134 -1.713 9.897 1.00 90.81 111 LEU A C 1
ATOM 811 O O . LEU A 1 111 ? 1.285 -1.753 8.680 1.00 90.81 111 LEU A O 1
ATOM 815 N N . ALA A 1 112 ? 2.053 -1.194 10.716 1.00 90.75 112 ALA A N 1
ATOM 816 C CA . ALA A 1 112 ? 3.311 -0.628 10.238 1.00 90.75 112 ALA A CA 1
ATOM 817 C C . ALA A 1 112 ? 4.124 -1.662 9.443 1.00 90.75 112 ALA A C 1
ATOM 819 O O . ALA A 1 112 ? 4.587 -1.369 8.342 1.00 90.75 112 ALA A O 1
ATOM 820 N N . LEU A 1 113 ? 4.225 -2.893 9.953 1.00 93.94 113 LEU A N 1
ATOM 821 C CA . LEU A 1 113 ? 4.867 -4.000 9.246 1.00 93.94 113 LEU A CA 1
ATOM 822 C C . LEU A 1 113 ? 4.171 -4.302 7.911 1.00 93.94 113 LEU A C 1
ATOM 824 O O . LEU A 1 113 ? 4.841 -4.429 6.888 1.00 93.94 113 LEU A O 1
ATOM 828 N N . ALA A 1 114 ? 2.839 -4.388 7.901 1.00 92.19 114 ALA A N 1
ATOM 829 C CA . ALA A 1 114 ? 2.071 -4.656 6.689 1.00 92.19 114 ALA A CA 1
ATOM 830 C C . ALA A 1 114 ? 2.273 -3.563 5.628 1.00 92.19 114 ALA A C 1
ATOM 832 O O . ALA A 1 114 ? 2.454 -3.889 4.456 1.00 92.19 114 ALA A O 1
ATOM 833 N N . ILE A 1 115 ? 2.305 -2.288 6.029 1.00 90.69 115 ILE A N 1
ATOM 834 C CA . ILE A 1 115 ? 2.595 -1.159 5.135 1.00 90.69 115 ILE A CA 1
ATOM 835 C C . ILE A 1 115 ? 4.014 -1.276 4.572 1.00 90.69 115 ILE A C 1
ATOM 837 O O . ILE A 1 115 ? 4.184 -1.202 3.358 1.00 90.69 115 ILE A O 1
ATOM 841 N N . ILE A 1 116 ? 5.025 -1.506 5.418 1.00 92.25 116 ILE A N 1
ATOM 842 C CA . ILE A 1 116 ? 6.423 -1.641 4.976 1.00 92.25 116 ILE A CA 1
ATOM 843 C C . ILE A 1 116 ? 6.560 -2.767 3.946 1.00 92.25 116 ILE A C 1
ATOM 845 O O . ILE A 1 116 ? 7.168 -2.570 2.897 1.00 92.25 116 ILE A O 1
ATOM 849 N N . VAL A 1 117 ? 5.960 -3.928 4.208 1.00 94.44 117 VAL A N 1
ATOM 850 C CA . VAL A 1 117 ? 6.034 -5.081 3.301 1.00 94.44 117 VAL A CA 1
ATOM 851 C C . VAL A 1 117 ? 5.259 -4.825 2.008 1.00 94.44 117 VAL A C 1
ATOM 853 O O . VAL A 1 117 ? 5.796 -5.034 0.923 1.00 94.44 117 VAL A O 1
ATOM 856 N N . CYS A 1 118 ? 4.011 -4.363 2.098 1.00 93.00 118 CYS A N 1
ATOM 857 C CA . CYS A 1 118 ? 3.145 -4.211 0.930 1.00 93.00 118 CYS A CA 1
ATOM 858 C C . CYS A 1 118 ? 3.529 -2.989 0.093 1.00 93.00 118 CYS A C 1
ATOM 860 O O . CYS A 1 118 ? 3.873 -3.124 -1.079 1.00 93.00 118 CYS A O 1
ATOM 862 N N . PHE A 1 119 ? 3.488 -1.794 0.685 1.00 91.50 119 PHE A N 1
ATOM 863 C CA . PHE A 1 119 ? 3.789 -0.552 -0.023 1.00 91.50 119 PHE A CA 1
ATOM 864 C C . PHE A 1 119 ? 5.272 -0.473 -0.388 1.00 91.50 119 PHE A C 1
ATOM 866 O O . PHE A 1 119 ? 5.600 -0.178 -1.535 1.00 91.50 119 PHE A O 1
ATOM 873 N N . GLY A 1 120 ? 6.166 -0.804 0.550 1.00 93.38 120 GLY A N 1
ATOM 874 C CA . GLY A 1 120 ? 7.605 -0.832 0.283 1.00 93.38 120 GLY A CA 1
ATOM 875 C C . GLY A 1 120 ? 7.981 -1.874 -0.771 1.00 93.38 120 GLY A C 1
ATOM 876 O O . GLY A 1 120 ? 8.727 -1.560 -1.694 1.00 93.38 120 GLY A O 1
ATOM 877 N N . GLY A 1 121 ? 7.410 -3.081 -0.708 1.00 94.38 121 GLY A N 1
ATOM 878 C CA . GLY A 1 121 ? 7.647 -4.119 -1.713 1.00 94.38 121 GLY A CA 1
ATOM 879 C C . GLY A 1 121 ? 7.165 -3.725 -3.112 1.00 94.38 121 GLY A C 1
ATOM 880 O O . GLY A 1 121 ? 7.898 -3.893 -4.085 1.00 94.38 121 GLY A O 1
ATOM 881 N N . VAL A 1 122 ? 5.967 -3.140 -3.224 1.00 94.00 122 VAL A N 1
ATOM 882 C CA . VAL A 1 122 ? 5.451 -2.620 -4.502 1.00 94.00 122 VAL A CA 1
ATOM 883 C C . VAL A 1 122 ? 6.312 -1.465 -5.017 1.00 94.00 122 VAL A C 1
ATOM 885 O O . VAL A 1 122 ? 6.596 -1.424 -6.209 1.00 94.00 122 VAL A O 1
ATOM 888 N N . ALA A 1 123 ? 6.770 -0.560 -4.147 1.00 92.00 123 ALA A N 1
ATOM 889 C CA . ALA A 1 123 ? 7.650 0.544 -4.530 1.00 92.00 123 ALA A CA 1
ATOM 890 C C . ALA A 1 123 ? 9.006 0.049 -5.060 1.00 92.00 123 ALA A C 1
ATOM 892 O O . ALA A 1 123 ? 9.473 0.525 -6.095 1.00 92.00 123 ALA A O 1
ATOM 893 N N . VAL A 1 124 ? 9.608 -0.945 -4.395 1.00 92.69 124 VAL A N 1
ATOM 894 C CA . VAL A 1 124 ? 10.845 -1.592 -4.855 1.00 92.69 124 VAL A CA 1
ATOM 895 C C . VAL A 1 124 ? 10.627 -2.248 -6.215 1.00 92.69 124 VAL A C 1
ATOM 897 O O . VAL A 1 124 ? 11.400 -2.001 -7.134 1.00 92.69 124 VAL A O 1
ATOM 900 N N . LEU A 1 125 ? 9.552 -3.022 -6.391 1.00 91.81 125 LEU A N 1
ATOM 901 C CA . LEU A 1 125 ? 9.244 -3.624 -7.688 1.00 91.81 125 LEU A CA 1
ATOM 902 C C . LEU A 1 125 ? 8.990 -2.579 -8.776 1.00 91.81 125 LEU A C 1
ATOM 904 O O . LEU A 1 125 ? 9.485 -2.740 -9.884 1.00 91.81 125 LEU A O 1
ATOM 908 N N . ALA A 1 126 ? 8.257 -1.506 -8.484 1.00 90.38 126 ALA A N 1
ATOM 909 C CA . ALA A 1 126 ? 8.004 -0.439 -9.448 1.00 90.38 126 ALA A CA 1
ATOM 910 C C . ALA A 1 126 ? 9.311 0.211 -9.929 1.00 90.38 126 ALA A C 1
ATOM 912 O O . ALA A 1 126 ? 9.433 0.531 -11.110 1.00 90.38 126 ALA A O 1
ATOM 913 N N . ASN A 1 127 ? 10.297 0.349 -9.036 1.00 88.44 127 ASN A N 1
ATOM 914 C CA . ASN A 1 127 ? 11.631 0.823 -9.387 1.00 88.44 127 ASN A CA 1
ATOM 915 C C . ASN A 1 127 ? 12.420 -0.220 -10.200 1.00 88.44 127 ASN A C 1
ATOM 917 O O . ASN A 1 127 ? 12.955 0.115 -11.250 1.00 88.44 127 ASN A O 1
ATOM 921 N N . LEU A 1 128 ? 12.448 -1.488 -9.781 1.00 87.31 128 LEU A N 1
ATOM 922 C CA . LEU A 1 128 ? 13.192 -2.544 -10.484 1.00 87.31 128 LEU A CA 1
ATOM 923 C C . LEU A 1 128 ? 12.647 -2.813 -11.894 1.00 87.31 128 LEU A C 1
ATOM 925 O O . LEU A 1 128 ? 13.416 -2.993 -12.831 1.00 87.31 128 LEU A O 1
ATOM 929 N N . TYR A 1 129 ? 11.324 -2.804 -12.048 1.00 85.62 129 TYR A N 1
ATOM 930 C CA . TYR A 1 129 ? 10.630 -3.017 -13.319 1.00 85.62 129 TYR A CA 1
ATOM 931 C C . TYR A 1 129 ? 10.407 -1.712 -14.100 1.00 85.62 129 TYR A C 1
ATOM 933 O O . TYR A 1 129 ? 9.667 -1.737 -15.077 1.00 85.62 129 TYR A O 1
ATOM 941 N N . GLN A 1 130 ? 10.998 -0.586 -13.667 1.00 85.19 130 GLN A N 1
ATOM 942 C CA . GLN A 1 130 ? 10.924 0.730 -14.326 1.00 85.19 130 GLN A CA 1
ATOM 943 C C . GLN A 1 130 ? 9.506 1.073 -14.823 1.00 85.19 130 GLN A C 1
ATOM 945 O O . GLN A 1 130 ? 9.293 1.447 -15.976 1.00 85.19 130 GLN A O 1
ATOM 950 N N . ILE A 1 131 ? 8.513 0.893 -13.946 1.00 85.44 131 ILE A N 1
ATOM 951 C CA . ILE A 1 131 ? 7.104 1.071 -14.297 1.00 85.44 131 ILE A CA 1
ATOM 952 C C . ILE A 1 131 ? 6.819 2.547 -14.570 1.00 85.44 131 ILE A C 1
ATOM 954 O O . ILE A 1 131 ? 6.955 3.395 -13.686 1.00 85.44 131 ILE A O 1
ATOM 958 N N . VAL A 1 132 ? 6.365 2.839 -15.789 1.00 85.50 132 VAL A N 1
ATOM 959 C CA . VAL A 1 132 ? 5.931 4.178 -16.191 1.00 85.50 132 VAL A CA 1
ATOM 960 C C . VAL A 1 132 ? 4.431 4.320 -15.906 1.00 85.50 132 VAL A C 1
ATOM 962 O O . VAL A 1 132 ? 3.640 3.511 -16.391 1.00 85.50 132 VAL A O 1
ATOM 965 N N . PRO A 1 133 ? 3.995 5.327 -15.126 1.00 82.25 133 PRO A N 1
ATOM 966 C CA . PRO A 1 133 ? 2.578 5.528 -14.837 1.00 82.25 133 PRO A CA 1
ATOM 967 C C . PRO A 1 133 ? 1.734 5.662 -16.115 1.00 82.25 133 PRO A C 1
ATOM 969 O O . PRO A 1 133 ? 1.987 6.536 -16.942 1.00 82.25 133 PRO A O 1
ATOM 972 N N . ASP A 1 134 ? 0.702 4.826 -16.243 1.00 82.75 134 ASP A N 1
ATOM 973 C CA . ASP A 1 134 ? -0.271 4.862 -17.340 1.00 82.75 134 ASP A CA 1
ATOM 974 C C . ASP A 1 134 ? -1.622 5.330 -16.772 1.00 82.75 134 ASP A C 1
ATOM 976 O O . ASP A 1 134 ? -2.130 4.707 -15.835 1.00 82.75 134 ASP A O 1
ATOM 980 N N . PRO A 1 135 ? -2.251 6.386 -17.320 1.00 84.50 135 PRO A N 1
ATOM 981 C CA . PRO A 1 135 ? -3.579 6.832 -16.896 1.00 84.50 135 PRO A CA 1
ATOM 982 C C . PRO A 1 135 ? -4.674 5.754 -16.959 1.00 84.50 135 PRO A C 1
ATOM 984 O O . PRO A 1 135 ? -5.708 5.886 -16.307 1.00 84.50 135 PRO A O 1
ATOM 987 N N . ARG A 1 136 ? -4.485 4.704 -17.762 1.00 85.19 136 ARG A N 1
ATOM 988 C CA . ARG A 1 136 ? -5.460 3.631 -17.990 1.00 85.19 136 ARG A CA 1
ATOM 989 C C . ARG A 1 136 ? -5.310 2.465 -17.021 1.00 85.19 136 ARG A C 1
ATOM 991 O O . ARG A 1 136 ? -6.243 1.674 -16.896 1.00 85.19 136 ARG A O 1
ATOM 998 N N . GLN A 1 137 ? -4.156 2.318 -16.367 1.00 86.69 137 GLN A N 1
ATOM 999 C CA . GLN A 1 137 ? -3.851 1.145 -15.549 1.00 86.69 137 GLN A CA 1
ATOM 1000 C C . GLN A 1 137 ? -3.099 1.505 -14.273 1.00 86.69 137 GLN A C 1
ATOM 1002 O O . GLN A 1 137 ? -2.121 2.249 -14.280 1.00 86.69 137 GLN A O 1
ATOM 1007 N N . THR A 1 138 ? -3.508 0.889 -13.165 1.00 91.56 138 THR A N 1
ATOM 1008 C CA . THR A 1 138 ? -2.819 1.072 -11.884 1.00 91.56 138 THR A CA 1
ATOM 1009 C C . THR A 1 138 ? -1.420 0.455 -11.911 1.00 91.56 138 THR A C 1
ATOM 1011 O O . THR A 1 138 ? -1.188 -0.536 -12.604 1.00 91.56 138 THR A O 1
ATOM 1014 N N . VAL A 1 139 ? -0.502 0.977 -11.092 1.00 90.94 139 VAL A N 1
ATOM 1015 C CA . VAL A 1 139 ? 0.854 0.414 -10.931 1.00 90.94 139 VAL A CA 1
ATOM 1016 C C . VAL A 1 139 ? 0.806 -1.069 -10.536 1.00 90.94 139 VAL A C 1
ATOM 1018 O O . VAL A 1 139 ? 1.594 -1.865 -11.038 1.00 90.94 139 VAL A O 1
ATOM 1021 N N . ILE A 1 140 ? -0.160 -1.469 -9.700 1.00 92.25 140 ILE A N 1
ATOM 1022 C CA . ILE A 1 140 ? -0.358 -2.873 -9.302 1.00 92.25 140 ILE A CA 1
ATOM 1023 C C . ILE A 1 140 ? -0.748 -3.728 -10.514 1.00 92.25 140 ILE A C 1
ATOM 1025 O O . ILE A 1 140 ? -0.205 -4.818 -10.698 1.00 92.25 140 ILE A O 1
ATOM 1029 N N . THR A 1 141 ? -1.655 -3.238 -11.366 1.00 91.62 141 THR A N 1
ATOM 1030 C CA . THR A 1 141 ? -2.052 -3.914 -12.611 1.00 91.62 141 THR A CA 1
ATOM 1031 C C . THR A 1 141 ? -0.859 -4.081 -13.549 1.00 91.62 141 THR A C 1
ATOM 1033 O O . THR A 1 141 ? -0.620 -5.188 -14.027 1.00 91.62 141 THR A O 1
ATOM 1036 N N . GLN A 1 142 ? -0.077 -3.018 -13.752 1.00 90.75 142 GLN A N 1
ATOM 1037 C CA . GLN A 1 142 ? 1.106 -3.049 -14.613 1.00 90.75 142 GLN A CA 1
ATOM 1038 C C . GLN A 1 142 ? 2.159 -4.042 -14.102 1.00 90.75 142 GLN A C 1
ATOM 1040 O O . GLN A 1 142 ? 2.625 -4.889 -14.858 1.00 90.75 142 GLN A O 1
ATOM 1045 N N . LEU A 1 143 ? 2.472 -4.016 -12.801 1.00 91.88 143 LEU A N 1
ATOM 1046 C CA . LEU A 1 143 ? 3.384 -4.982 -12.181 1.00 91.88 143 LEU A CA 1
ATOM 1047 C C . LEU A 1 143 ? 2.880 -6.419 -12.313 1.00 91.88 143 LEU A C 1
ATOM 1049 O O . LEU A 1 143 ? 3.652 -7.324 -12.623 1.00 91.88 143 LEU A O 1
ATOM 1053 N N . THR A 1 144 ? 1.580 -6.634 -12.111 1.00 92.56 144 THR A N 1
ATOM 1054 C CA . THR A 1 144 ? 0.980 -7.967 -12.230 1.00 92.56 144 THR A CA 1
ATOM 1055 C C . THR A 1 144 ? 1.104 -8.497 -13.658 1.00 92.56 144 THR A C 1
ATOM 1057 O O . THR A 1 144 ? 1.481 -9.653 -13.836 1.00 92.56 144 THR A O 1
ATOM 1060 N N . LEU A 1 145 ? 0.875 -7.656 -14.673 1.00 90.62 145 LEU A N 1
ATOM 1061 C CA . LEU A 1 145 ? 1.075 -8.018 -16.079 1.00 90.62 145 LEU A CA 1
ATOM 1062 C C . LEU A 1 145 ? 2.546 -8.316 -16.396 1.00 90.62 145 LEU A C 1
ATOM 1064 O O . LEU A 1 145 ? 2.830 -9.319 -17.044 1.00 90.62 145 LEU A O 1
ATOM 1068 N N . SER A 1 146 ? 3.487 -7.511 -15.905 1.00 88.62 146 SER A N 1
ATOM 1069 C CA . SER A 1 146 ? 4.922 -7.728 -16.141 1.00 88.62 146 SER A CA 1
ATOM 1070 C C . SER A 1 146 ? 5.452 -9.007 -15.474 1.00 88.62 146 SER A C 1
ATOM 1072 O O . SER A 1 146 ? 6.313 -9.709 -16.018 1.00 88.62 146 SER A O 1
ATOM 1074 N N . ILE A 1 147 ? 4.937 -9.345 -14.289 1.00 90.31 147 ILE A N 1
ATOM 1075 C CA . ILE A 1 147 ? 5.417 -10.484 -13.495 1.00 90.31 147 ILE A CA 1
ATOM 1076 C C . ILE A 1 147 ? 4.697 -11.781 -13.878 1.00 90.31 147 ILE A C 1
ATOM 1078 O O . ILE A 1 147 ? 5.363 -12.780 -14.147 1.00 90.31 147 ILE A O 1
ATOM 1082 N N . PHE A 1 148 ? 3.367 -11.778 -13.954 1.00 90.25 148 PHE A N 1
ATOM 1083 C CA . PHE A 1 148 ? 2.562 -12.986 -14.174 1.00 90.25 148 PHE A CA 1
ATOM 1084 C C . PHE A 1 148 ? 1.947 -13.084 -15.574 1.00 90.25 148 PHE A C 1
ATOM 1086 O O . PHE A 1 148 ? 1.494 -14.161 -15.953 1.00 90.25 148 PHE A O 1
ATOM 1093 N N . GLY A 1 149 ? 1.935 -11.997 -16.348 1.00 88.12 149 GLY A N 1
ATOM 1094 C CA . GLY A 1 149 ? 1.206 -11.932 -17.613 1.00 88.12 149 GLY A CA 1
ATOM 1095 C C . GLY A 1 149 ? -0.311 -11.789 -17.427 1.00 88.12 149 GLY A C 1
ATOM 1096 O O . GLY A 1 149 ? -0.815 -11.702 -16.300 1.00 88.12 149 GLY A O 1
ATOM 1097 N N . PRO A 1 150 ? -1.073 -11.742 -18.533 1.00 88.75 150 PRO A N 1
ATOM 1098 C CA . PRO A 1 150 ? -2.526 -11.818 -18.475 1.00 88.75 150 PRO A CA 1
ATOM 1099 C C . PRO A 1 150 ? -2.947 -13.193 -17.943 1.00 88.75 150 PRO A C 1
ATOM 1101 O O . PRO A 1 150 ? -2.498 -14.227 -18.432 1.00 88.75 150 PRO A O 1
ATOM 1104 N N . GLY A 1 151 ? -3.820 -13.221 -16.937 1.00 90.81 151 GLY A N 1
ATOM 1105 C CA . GLY A 1 151 ? -4.268 -14.480 -16.355 1.00 90.81 151 GLY A CA 1
ATOM 1106 C C . GLY A 1 151 ? -5.014 -14.313 -15.041 1.00 90.81 151 GLY A C 1
ATOM 1107 O O . GLY A 1 151 ? -5.422 -13.21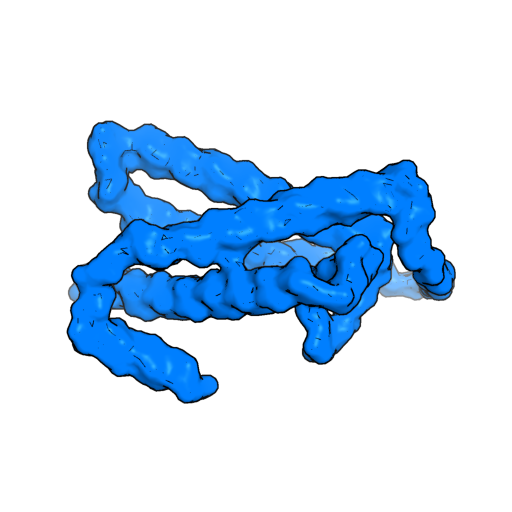9 -14.657 1.00 90.81 151 GLY A O 1
ATOM 1108 N N . LEU A 1 152 ? -5.173 -15.427 -14.332 1.00 91.75 152 LEU A N 1
ATOM 1109 C CA . LEU A 1 152 ? -5.970 -15.515 -13.109 1.00 91.75 152 LEU A CA 1
ATOM 1110 C C . LEU A 1 152 ? -5.494 -14.536 -12.017 1.00 91.75 152 LEU A C 1
ATOM 1112 O O . LEU A 1 152 ? -6.318 -13.896 -11.367 1.00 91.75 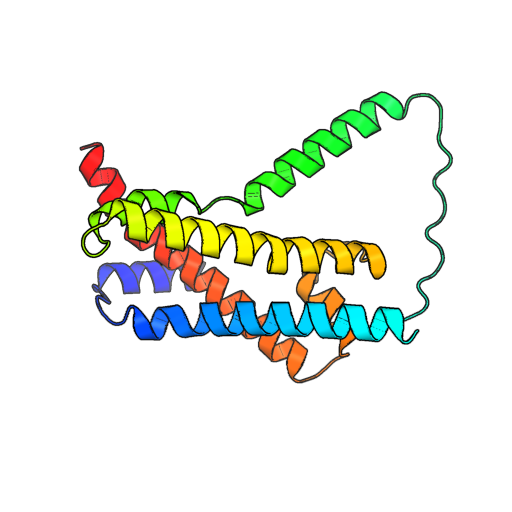152 LEU A O 1
ATOM 1116 N N . MET A 1 153 ? -4.178 -14.348 -11.872 1.00 91.25 153 MET A N 1
ATOM 1117 C CA . MET A 1 153 ? -3.597 -13.435 -10.876 1.00 91.25 153 MET A CA 1
ATOM 1118 C C . MET A 1 153 ? -3.996 -11.967 -11.104 1.00 91.25 153 MET A C 1
ATOM 1120 O O . MET A 1 153 ? -4.232 -11.237 -10.143 1.00 91.25 153 MET A O 1
ATOM 1124 N N . LEU A 1 154 ? -4.145 -11.544 -12.365 1.00 92.44 154 LEU A N 1
ATOM 1125 C CA . LEU A 1 154 ? -4.622 -10.204 -12.716 1.00 92.44 154 LEU A CA 1
ATOM 1126 C C . LEU A 1 154 ? -6.037 -9.963 -12.180 1.00 92.44 154 LEU A C 1
ATOM 1128 O O . LEU A 1 154 ? -6.307 -8.929 -11.570 1.00 92.44 154 LEU A O 1
ATOM 1132 N N . TYR A 1 155 ? -6.932 -10.931 -12.386 1.00 92.56 155 TYR A N 1
ATOM 1133 C CA . TYR A 1 155 ? -8.315 -10.838 -11.929 1.00 92.56 155 TYR A CA 1
ATOM 1134 C C . TYR A 1 155 ? -8.411 -10.872 -10.404 1.00 92.56 155 TYR A C 1
ATOM 1136 O O . TYR A 1 155 ? -9.172 -10.089 -9.838 1.00 92.56 155 TYR A O 1
ATOM 1144 N N . ILE A 1 156 ? -7.605 -11.705 -9.732 1.00 93.75 156 ILE A N 1
ATOM 1145 C CA . ILE A 1 156 ? -7.514 -11.704 -8.263 1.00 93.75 156 ILE A CA 1
ATOM 1146 C C . ILE A 1 156 ? -7.082 -10.326 -7.760 1.00 93.75 156 ILE A C 1
ATOM 1148 O O . ILE A 1 156 ? -7.720 -9.777 -6.860 1.00 93.75 156 ILE A O 1
ATOM 1152 N N . MET A 1 157 ? -6.037 -9.739 -8.346 1.00 93.88 157 MET A N 1
ATOM 1153 C CA . MET A 1 157 ? -5.554 -8.420 -7.939 1.00 93.88 157 MET A CA 1
ATOM 1154 C C . MET A 1 157 ? -6.582 -7.322 -8.163 1.00 93.88 157 MET A C 1
ATOM 1156 O O . MET A 1 157 ? -6.838 -6.528 -7.258 1.00 93.88 157 MET A O 1
ATOM 1160 N N . ALA A 1 158 ? -7.212 -7.291 -9.336 1.00 91.81 158 ALA A N 1
ATOM 1161 C CA . ALA A 1 158 ? -8.245 -6.310 -9.638 1.00 91.81 158 ALA A CA 1
ATOM 1162 C C . ALA A 1 158 ? -9.443 -6.442 -8.682 1.00 91.81 158 ALA A C 1
ATOM 1164 O O . ALA A 1 158 ? -9.910 -5.441 -8.136 1.00 91.81 158 ALA A O 1
ATOM 1165 N N . ALA A 1 159 ? -9.903 -7.671 -8.430 1.00 92.06 159 ALA A N 1
ATOM 1166 C CA . ALA A 1 159 ? -11.032 -7.935 -7.546 1.00 92.06 159 ALA A CA 1
ATOM 1167 C C . ALA A 1 159 ? -10.722 -7.558 -6.092 1.00 92.06 159 ALA A C 1
ATOM 1169 O O . ALA A 1 159 ? -11.482 -6.815 -5.475 1.00 92.06 159 ALA A O 1
ATOM 1170 N N . THR A 1 160 ? -9.594 -8.018 -5.546 1.00 93.00 160 THR A N 1
ATOM 1171 C CA . THR A 1 160 ? -9.195 -7.722 -4.158 1.00 93.00 160 THR A CA 1
ATOM 1172 C C . THR A 1 160 ? -8.940 -6.231 -3.938 1.00 93.00 160 THR A C 1
ATOM 1174 O O . THR A 1 160 ? -9.403 -5.681 -2.939 1.00 93.00 160 THR A O 1
ATOM 1177 N N . THR A 1 161 ? -8.301 -5.548 -4.894 1.00 91.88 161 THR A N 1
ATOM 1178 C CA . THR A 1 161 ? -8.100 -4.090 -4.843 1.00 91.88 161 THR A CA 1
ATOM 1179 C C . THR A 1 161 ? -9.436 -3.349 -4.862 1.00 91.88 161 THR A C 1
ATOM 1181 O O . THR A 1 161 ? -9.681 -2.490 -4.017 1.00 91.88 161 THR A O 1
ATOM 1184 N N . GLY A 1 162 ? -10.334 -3.703 -5.789 1.00 90.25 162 GLY A N 1
ATOM 1185 C CA . GLY A 1 162 ? -11.663 -3.096 -5.876 1.00 90.25 162 GLY A CA 1
ATOM 1186 C C . GLY A 1 162 ? -12.487 -3.300 -4.602 1.00 90.25 162 GLY A C 1
ATOM 1187 O O . GLY A 1 162 ? -13.119 -2.360 -4.118 1.00 90.25 162 GLY A O 1
ATOM 1188 N N . LEU A 1 163 ? -12.429 -4.500 -4.017 1.00 89.44 163 LEU A N 1
ATOM 1189 C CA . LEU A 1 163 ? -13.100 -4.811 -2.756 1.00 89.44 163 LEU A CA 1
ATOM 1190 C C . LEU A 1 163 ? -12.558 -3.968 -1.601 1.00 89.44 163 LEU A C 1
ATOM 1192 O O . LEU A 1 163 ? -13.353 -3.385 -0.870 1.00 89.44 163 LEU A O 1
ATOM 1196 N N . ILE A 1 164 ? -11.237 -3.839 -1.448 1.00 89.56 164 ILE A N 1
ATOM 1197 C CA . ILE A 1 164 ? -10.672 -2.992 -0.388 1.00 89.56 164 ILE A CA 1
ATOM 1198 C C . ILE A 1 164 ? -11.055 -1.529 -0.560 1.00 89.56 164 ILE A C 1
ATOM 1200 O O . ILE A 1 164 ? -11.381 -0.882 0.430 1.00 89.56 164 ILE A O 1
ATOM 1204 N N . LEU A 1 165 ? -11.066 -1.000 -1.784 1.00 88.62 165 LEU A N 1
ATOM 1205 C CA . LEU A 1 165 ? -11.500 0.380 -2.016 1.00 88.62 165 LEU A CA 1
ATOM 1206 C C . LEU A 1 165 ? -12.968 0.584 -1.608 1.00 88.62 165 LEU A C 1
ATOM 1208 O O . LEU A 1 165 ? -13.302 1.591 -0.981 1.00 88.62 165 LEU A O 1
ATOM 1212 N N . ALA A 1 166 ? -13.836 -0.392 -1.889 1.00 84.19 166 ALA A N 1
ATOM 1213 C CA . ALA A 1 166 ? -15.221 -0.368 -1.423 1.00 84.19 166 ALA A CA 1
ATOM 1214 C C . ALA A 1 166 ? -15.319 -0.442 0.116 1.00 84.19 166 ALA A C 1
ATOM 1216 O O . ALA A 1 166 ? -16.108 0.288 0.719 1.00 84.19 166 ALA A O 1
ATOM 1217 N N . LEU A 1 167 ? -14.490 -1.267 0.767 1.00 83.38 167 LEU A N 1
ATOM 1218 C CA . LEU A 1 167 ? -14.415 -1.357 2.232 1.00 83.38 167 LEU A CA 1
ATOM 1219 C C . LEU A 1 167 ? -13.882 -0.079 2.884 1.00 83.38 167 LEU A C 1
ATOM 1221 O O . LEU A 1 167 ? -14.373 0.318 3.941 1.00 83.38 167 LEU A O 1
ATOM 1225 N N . ALA A 1 168 ? -12.896 0.572 2.269 1.00 82.06 168 ALA A N 1
ATOM 1226 C CA . ALA A 1 168 ? -12.348 1.836 2.742 1.00 82.06 168 ALA A CA 1
ATOM 1227 C C . ALA A 1 168 ? -13.426 2.928 2.718 1.00 82.06 168 ALA A C 1
ATOM 1229 O O . ALA A 1 168 ? -13.623 3.622 3.716 1.00 82.06 168 ALA A O 1
ATOM 1230 N N . ALA A 1 169 ? -14.200 3.003 1.628 1.00 81.38 169 ALA A N 1
ATOM 1231 C CA . ALA A 1 169 ? -15.356 3.891 1.545 1.00 81.38 169 ALA A CA 1
ATOM 1232 C C . ALA A 1 169 ? -16.388 3.581 2.644 1.00 81.38 169 ALA A C 1
ATOM 1234 O O . ALA A 1 169 ? -16.861 4.493 3.319 1.00 81.38 169 ALA A O 1
ATOM 1235 N N . ASN A 1 170 ? -16.695 2.302 2.883 1.00 79.25 170 ASN A N 1
ATOM 1236 C CA . ASN A 1 170 ? -17.626 1.903 3.939 1.00 79.25 170 ASN A CA 1
ATOM 1237 C C . ASN A 1 170 ? -17.126 2.272 5.349 1.00 79.25 170 ASN A C 1
ATOM 1239 O O . ASN A 1 170 ? -17.890 2.787 6.161 1.00 79.25 170 ASN A O 1
ATOM 1243 N N . THR A 1 171 ? -15.838 2.060 5.629 1.00 78.31 171 THR A N 1
ATOM 1244 C CA . THR A 1 171 ? -15.209 2.432 6.906 1.00 78.31 171 THR A CA 1
ATOM 1245 C C . THR A 1 171 ? -15.354 3.932 7.165 1.00 78.31 171 THR A C 1
ATOM 1247 O O . THR A 1 171 ? -15.789 4.319 8.250 1.00 78.31 171 THR A O 1
ATOM 1250 N N . ALA A 1 172 ? -15.084 4.768 6.156 1.00 76.50 172 ALA A N 1
ATOM 1251 C CA . ALA A 1 172 ? -15.246 6.217 6.254 1.00 76.50 172 ALA A CA 1
ATOM 1252 C C . ALA A 1 172 ? -16.699 6.626 6.566 1.00 76.50 172 ALA A C 1
ATOM 1254 O O . ALA A 1 172 ? -16.926 7.447 7.453 1.00 76.50 172 ALA A O 1
ATOM 1255 N N . TYR A 1 173 ? -17.683 6.000 5.909 1.00 75.19 173 TYR A N 1
ATOM 1256 C CA . TYR A 1 173 ? -19.105 6.221 6.203 1.00 75.19 173 TYR A CA 1
ATOM 1257 C C . TYR A 1 173 ? -19.479 5.819 7.634 1.00 75.19 173 TYR A C 1
ATOM 1259 O O . TYR A 1 173 ? -20.190 6.557 8.312 1.00 75.19 173 TYR A O 1
ATOM 1267 N N . SER A 1 174 ? -18.987 4.674 8.111 1.00 72.00 174 SER A N 1
ATOM 1268 C CA . SER A 1 174 ? -19.312 4.164 9.448 1.00 72.00 174 SER A CA 1
ATOM 1269 C C . SER A 1 174 ? 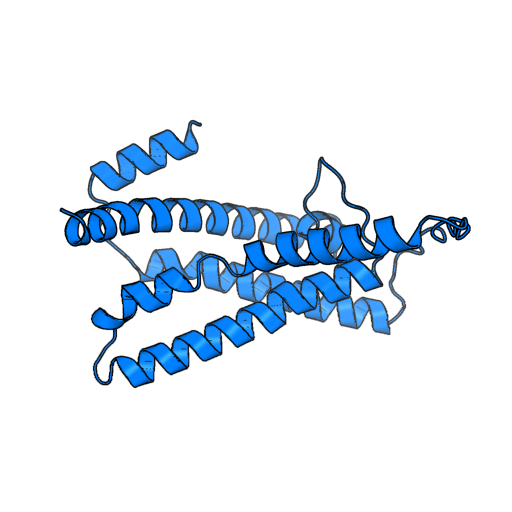-18.667 4.959 10.592 1.00 72.00 174 SER A C 1
ATOM 1271 O O . SER A 1 174 ? -19.249 5.048 11.670 1.00 72.00 174 SER A O 1
ATOM 1273 N N . GLY A 1 175 ? -17.490 5.559 10.369 1.00 68.56 175 GLY A N 1
ATOM 1274 C CA . GLY A 1 175 ? -16.778 6.357 11.376 1.00 68.56 175 GLY A CA 1
ATOM 1275 C C . GLY A 1 175 ? -17.257 7.809 11.485 1.00 68.56 175 GLY A C 1
ATOM 1276 O O . GLY A 1 175 ? -17.007 8.473 12.493 1.00 68.56 175 GLY A O 1
ATOM 1277 N N . PHE A 1 176 ? -17.972 8.311 10.477 1.00 77.00 176 PHE A N 1
ATOM 1278 C CA . PHE A 1 176 ? -18.440 9.696 10.439 1.00 77.00 176 PHE A CA 1
ATOM 1279 C C . PHE A 1 176 ? -19.415 10.061 11.584 1.00 77.00 176 PHE A C 1
ATOM 1281 O O . PHE A 1 176 ? -19.180 11.076 12.242 1.00 77.00 176 PHE A O 1
ATOM 1288 N N . PRO A 1 177 ? -20.440 9.248 11.926 1.00 72.31 177 PRO A N 1
ATOM 1289 C CA . PRO A 1 177 ? -21.347 9.556 13.037 1.00 72.31 177 PRO A CA 1
ATOM 1290 C C . PRO A 1 177 ? -20.647 9.629 14.397 1.00 72.31 177 PRO A C 1
ATOM 1292 O O . PRO A 1 177 ? -20.957 10.506 15.198 1.00 72.31 177 PRO A O 1
ATOM 1295 N N . THR A 1 178 ? -19.678 8.742 14.652 1.00 69.75 178 THR A N 1
ATOM 1296 C CA . THR A 1 178 ? -18.909 8.750 15.906 1.00 69.75 178 THR A CA 1
ATOM 1297 C C . THR A 1 178 ? -18.064 10.010 16.056 1.00 69.75 178 THR A C 1
ATOM 1299 O O . THR A 1 178 ? -17.987 10.557 17.152 1.00 69.75 178 THR A O 1
ATOM 1302 N N . LEU A 1 179 ? -17.484 10.523 14.965 1.00 73.06 179 LEU A N 1
ATOM 1303 C CA . LEU A 1 179 ? -16.753 11.792 14.999 1.00 73.06 179 LEU A CA 1
ATOM 1304 C C . LEU A 1 179 ? -17.695 12.977 15.249 1.00 73.06 179 LEU A C 1
ATOM 1306 O O . LEU A 1 179 ? -17.388 13.824 16.082 1.00 73.06 179 LEU A O 1
ATOM 1310 N N . LEU A 1 180 ? -18.862 13.007 14.594 1.00 76.81 180 LEU A N 1
ATOM 1311 C CA . LEU A 1 180 ? -19.868 14.046 14.838 1.00 76.81 180 LEU A CA 1
ATOM 1312 C C . LEU A 1 180 ? -20.349 14.061 16.294 1.00 76.81 180 LEU A C 1
ATOM 1314 O O . LEU A 1 180 ? -20.484 15.137 16.862 1.00 76.81 180 LEU A O 1
ATOM 1318 N N . SER A 1 181 ? -20.545 12.895 16.920 1.00 74.88 181 SER A N 1
ATOM 1319 C CA . SER A 1 181 ? -20.982 12.812 18.323 1.00 74.88 181 SER A CA 1
ATOM 1320 C C . SER A 1 181 ? -19.959 13.300 19.353 1.00 74.88 181 SER A C 1
ATOM 1322 O O . SER A 1 181 ? -20.325 13.508 20.500 1.00 74.88 181 SER A O 1
ATOM 1324 N N . VAL A 1 182 ? -18.685 13.445 18.974 1.00 74.44 182 VAL A N 1
ATOM 1325 C CA . VAL A 1 182 ? -17.643 14.008 19.853 1.00 74.44 182 VAL A CA 1
ATOM 1326 C C . VAL A 1 182 ? -17.592 15.537 19.749 1.00 74.44 182 VAL A C 1
ATOM 1328 O O . VAL A 1 182 ? -17.125 16.195 20.674 1.00 74.44 182 VAL A O 1
ATOM 1331 N N . ILE A 1 183 ? -18.039 16.100 18.620 1.00 76.19 183 ILE A N 1
ATOM 1332 C CA . ILE A 1 183 ? -18.026 17.547 18.349 1.00 76.19 183 ILE A CA 1
ATOM 1333 C C . ILE A 1 183 ? -19.348 18.214 18.764 1.00 76.19 183 ILE A C 1
ATOM 1335 O O . ILE A 1 183 ? -19.337 19.391 19.122 1.00 76.19 183 ILE A O 1
ATOM 1339 N N . ALA A 1 184 ? -20.465 17.486 18.667 1.00 65.06 184 ALA A N 1
ATOM 1340 C CA . ALA A 1 184 ? -21.797 17.929 19.085 1.00 65.06 184 ALA A CA 1
ATOM 1341 C C . ALA A 1 184 ? -21.951 17.927 20.612 1.00 65.06 184 ALA A C 1
ATOM 1343 O O . ALA A 1 184 ? -22.589 18.875 21.121 1.00 65.06 184 ALA A O 1
#

Secondary structure (DSSP, 8-state):
-HHHHHHHHHHHTT----HHHHHHHHHHHHHHHHHHHHHHHHHHHTT----PPPPP-----TTHHHHHHHHHHHHHHHHHGGGTTTHHHHHTGGGSPSSHHHHHHHHHHHHHHHHIIIIIHHHHHHHHTTPPPBTTB-HHHHHHHHHH-SSHHHHHHHHHHHHHHHHHHHHHHHHHHHHHHHH-

Sequence (184 aa):
MLLIFLLAVGNLRGIRESSRIFSLPTYAFILSIVVLVAAGIIKYLTGGMPVLPPAEAIPATPGIQAVTMFLIIRAFASGCSALTGVEAISNAVPNFKAPAAKQAKTVYALLALAIIVCFGGVAVLANLYQIVPDPRQTVITQLTLSIFGPGLMLYIMAATTGLILALAANTAYSGFPTLLSVIA